Protein AF-A0A975F1K3-F1 (afdb_monomer)

Mean predicted aligned error: 9.65 Å

Structure (mmCIF, N/CA/C/O backbone):
data_AF-A0A975F1K3-F1
#
_entry.id   AF-A0A975F1K3-F1
#
loop_
_atom_site.group_PDB
_atom_site.id
_atom_site.type_symbol
_atom_site.label_atom_id
_atom_site.label_alt_id
_atom_site.label_comp_id
_atom_site.label_asym_id
_atom_site.label_entity_id
_atom_site.label_seq_id
_atom_site.pdbx_PDB_ins_code
_atom_site.Cartn_x
_atom_site.Cartn_y
_atom_site.Cartn_z
_atom_site.occupancy
_atom_site.B_iso_or_equiv
_atom_site.auth_seq_id
_atom_site.auth_comp_id
_atom_site.auth_asym_id
_atom_site.auth_atom_id
_atom_site.pdbx_PDB_model_num
ATOM 1 N N . MET A 1 1 ? -6.349 11.003 9.986 1.00 87.06 1 MET A N 1
ATOM 2 C CA . MET A 1 1 ? -5.082 11.119 9.222 1.00 87.06 1 MET A CA 1
ATOM 3 C C . MET A 1 1 ? -3.846 11.015 10.111 1.00 87.06 1 MET A C 1
ATOM 5 O O . MET A 1 1 ? -2.993 10.204 9.796 1.00 87.06 1 MET A O 1
ATOM 9 N N . ASP A 1 2 ? -3.724 11.788 11.198 1.00 90.69 2 ASP A N 1
ATOM 10 C CA . ASP A 1 2 ? -2.588 11.688 12.142 1.00 90.69 2 ASP A CA 1
ATOM 11 C C . ASP A 1 2 ? -2.301 10.256 12.599 1.00 90.69 2 ASP A C 1
ATOM 13 O O . ASP A 1 2 ? -1.206 9.753 12.381 1.00 90.69 2 ASP A O 1
ATOM 17 N N . ILE A 1 3 ? -3.339 9.570 13.082 1.00 90.56 3 ILE A N 1
ATOM 18 C CA . ILE A 1 3 ? -3.279 8.172 13.530 1.00 90.56 3 ILE A CA 1
ATOM 19 C C . ILE A 1 3 ? -2.676 7.252 12.462 1.00 90.56 3 ILE A C 1
ATOM 21 O O . ILE A 1 3 ? -1.737 6.510 12.734 1.00 90.56 3 ILE A O 1
ATOM 25 N N . PHE A 1 4 ? -3.200 7.317 11.232 1.00 92.69 4 PHE A N 1
ATOM 26 C CA . PHE A 1 4 ? -2.672 6.539 10.112 1.00 92.69 4 PHE A CA 1
ATOM 27 C C . PHE A 1 4 ? -1.191 6.842 9.893 1.00 92.69 4 PHE A C 1
ATOM 29 O O . PHE A 1 4 ? -0.391 5.920 9.795 1.00 92.69 4 PHE A O 1
ATOM 36 N N . TYR A 1 5 ? -0.822 8.123 9.850 1.00 94.50 5 TYR A N 1
ATOM 37 C CA . TYR A 1 5 ? 0.545 8.529 9.553 1.00 94.50 5 TYR A CA 1
ATOM 38 C C . TYR A 1 5 ? 1.536 8.082 10.637 1.00 94.50 5 TYR A C 1
ATOM 40 O O . TYR A 1 5 ? 2.635 7.645 10.307 1.00 94.50 5 TYR A O 1
ATOM 48 N N . ASP A 1 6 ? 1.156 8.112 11.914 1.00 94.25 6 ASP A N 1
ATOM 49 C CA . ASP A 1 6 ? 2.020 7.655 13.010 1.00 94.25 6 ASP A CA 1
ATOM 50 C C . ASP A 1 6 ? 2.155 6.124 13.061 1.00 94.25 6 ASP A C 1
ATOM 52 O O . ASP A 1 6 ? 3.261 5.596 13.239 1.00 94.25 6 ASP A O 1
ATOM 56 N N . LEU A 1 7 ? 1.069 5.388 12.798 1.00 94.31 7 LEU A N 1
ATOM 57 C CA . LEU A 1 7 ? 1.143 3.942 12.561 1.00 94.31 7 LEU A CA 1
ATOM 58 C C . LEU A 1 7 ? 2.025 3.628 11.344 1.00 94.31 7 LEU A C 1
ATOM 60 O O . LEU A 1 7 ? 2.768 2.641 11.342 1.00 94.31 7 LEU A O 1
ATOM 64 N N . TYR A 1 8 ? 1.964 4.465 10.307 1.00 95.19 8 TYR A N 1
ATOM 65 C CA . TYR A 1 8 ? 2.704 4.243 9.074 1.00 95.19 8 TYR A CA 1
ATOM 66 C C . TYR A 1 8 ? 4.192 4.547 9.236 1.00 95.19 8 TYR A C 1
ATOM 68 O O . TYR A 1 8 ? 5.002 3.757 8.769 1.00 95.19 8 TYR A O 1
ATOM 76 N N . LYS A 1 9 ? 4.578 5.573 10.010 1.00 95.50 9 LYS A N 1
ATOM 77 C CA . LYS A 1 9 ? 5.973 5.771 10.455 1.00 95.50 9 LYS A CA 1
ATOM 78 C C . LYS A 1 9 ? 6.503 4.554 11.207 1.00 95.50 9 LYS A C 1
ATOM 80 O O . LYS A 1 9 ? 7.608 4.101 10.941 1.00 95.50 9 LYS A O 1
ATOM 85 N N . THR A 1 10 ? 5.700 4.003 12.119 1.00 93.50 10 THR A N 1
ATOM 86 C CA . THR A 1 10 ? 6.080 2.808 12.889 1.00 93.50 10 THR A CA 1
ATOM 87 C C . THR A 1 10 ? 6.309 1.611 11.964 1.00 93.50 10 THR A C 1
ATOM 89 O O . THR A 1 10 ? 7.292 0.886 12.108 1.00 93.50 10 THR A O 1
ATOM 92 N N . THR A 1 11 ? 5.428 1.433 10.978 1.00 93.00 11 THR A N 1
ATOM 93 C CA . THR A 1 11 ? 5.549 0.395 9.942 1.00 93.00 11 THR A CA 1
ATOM 94 C C . THR A 1 11 ? 6.791 0.627 9.078 1.00 93.00 11 THR A C 1
ATOM 96 O O . THR A 1 11 ? 7.551 -0.303 8.835 1.00 93.00 11 THR A O 1
ATOM 99 N N . ALA A 1 12 ? 7.045 1.878 8.695 1.00 92.50 12 ALA A N 1
ATOM 100 C CA . ALA A 1 12 ? 8.172 2.287 7.872 1.00 92.50 12 ALA A CA 1
ATOM 101 C C . ALA A 1 12 ? 9.521 2.002 8.527 1.00 92.50 12 ALA A C 1
ATOM 103 O O . ALA A 1 12 ? 10.384 1.373 7.920 1.00 92.50 12 ALA A O 1
ATOM 104 N N . SER A 1 13 ? 9.679 2.392 9.794 1.00 92.06 13 SER A N 1
ATOM 105 C CA . SER A 1 13 ? 10.891 2.112 10.564 1.00 92.06 13 SER A CA 1
ATOM 106 C C . SER A 1 13 ? 11.098 0.618 10.810 1.00 92.06 13 SER A C 1
ATOM 108 O O . SER A 1 13 ? 12.237 0.165 10.837 1.00 92.06 13 SER A O 1
ATOM 110 N N . ARG A 1 14 ? 10.013 -0.149 10.980 1.00 89.06 14 ARG A N 1
ATOM 111 C CA . ARG A 1 14 ? 10.073 -1.603 11.178 1.00 89.06 14 ARG A CA 1
ATOM 112 C C . ARG A 1 14 ? 10.497 -2.341 9.909 1.00 89.06 14 ARG A C 1
ATOM 114 O O . ARG A 1 14 ? 11.353 -3.215 9.981 1.00 89.06 14 ARG A O 1
ATOM 121 N N . ASP A 1 15 ? 9.880 -2.004 8.779 1.00 86.44 15 ASP A N 1
ATOM 122 C CA . ASP A 1 15 ? 10.033 -2.739 7.518 1.00 86.44 15 ASP A CA 1
ATOM 123 C C . ASP A 1 15 ? 11.112 -2.126 6.603 1.00 86.44 15 ASP A C 1
ATOM 125 O O . ASP A 1 15 ? 11.403 -2.666 5.537 1.00 86.44 15 ASP A O 1
ATOM 129 N N . GLY A 1 16 ? 11.725 -1.009 7.012 1.00 87.19 16 GLY A N 1
ATOM 130 C CA . GLY A 1 16 ? 12.782 -0.325 6.263 1.00 87.19 16 GLY A CA 1
ATOM 131 C C . GLY A 1 16 ? 12.297 0.313 4.960 1.00 87.19 16 GLY A C 1
ATOM 132 O O . GLY A 1 16 ? 13.048 0.345 3.986 1.00 87.19 16 GLY A O 1
ATOM 133 N N . ILE A 1 17 ? 11.046 0.787 4.923 1.00 87.56 17 ILE A N 1
ATOM 134 C CA . ILE A 1 17 ? 10.449 1.430 3.742 1.00 87.56 17 ILE A CA 1
ATOM 135 C C . ILE A 1 17 ? 10.446 2.954 3.885 1.00 87.56 17 ILE A C 1
ATOM 137 O O . ILE A 1 17 ? 10.217 3.492 4.967 1.00 87.56 17 ILE A O 1
ATOM 141 N N . GLU A 1 18 ? 10.671 3.659 2.781 1.00 90.94 18 GLU A N 1
ATOM 142 C CA . GLU A 1 18 ? 10.490 5.110 2.725 1.00 90.94 18 GLU A CA 1
ATOM 143 C C . GLU A 1 18 ? 9.012 5.450 2.522 1.00 90.94 18 GLU A C 1
ATOM 145 O O . GLU A 1 18 ? 8.297 4.781 1.773 1.00 90.94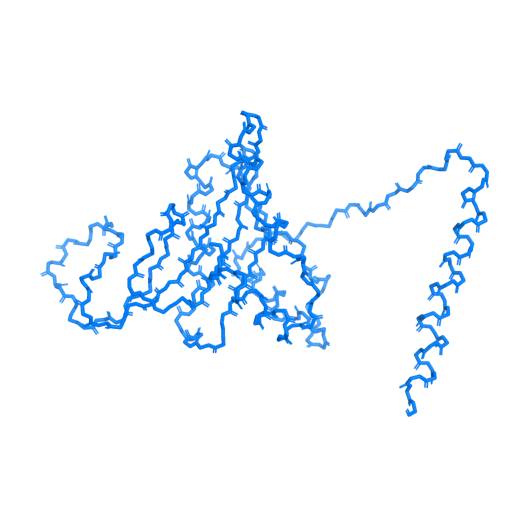 18 GLU A O 1
ATOM 150 N N . ILE A 1 19 ? 8.546 6.503 3.195 1.00 93.62 19 ILE A N 1
ATOM 151 C CA . ILE A 1 19 ? 7.154 6.954 3.130 1.00 93.62 19 ILE A CA 1
ATOM 152 C C . ILE A 1 19 ? 7.084 8.417 2.707 1.00 93.62 19 ILE A C 1
ATOM 154 O O . ILE A 1 19 ? 7.931 9.228 3.076 1.00 93.62 19 ILE A O 1
ATOM 158 N N . HIS A 1 20 ? 6.044 8.766 1.950 1.00 95.31 20 HIS A N 1
ATOM 159 C CA . HIS A 1 20 ? 5.778 10.155 1.578 1.00 95.31 20 HIS A CA 1
ATOM 160 C C . HIS A 1 20 ? 5.423 11.022 2.789 1.00 95.31 20 HIS A C 1
ATOM 162 O O . HIS A 1 20 ? 5.026 10.518 3.840 1.00 95.31 20 HIS A O 1
ATOM 168 N N . LEU A 1 21 ? 5.504 12.342 2.609 1.00 95.56 21 LEU A N 1
ATOM 169 C CA . LEU A 1 21 ? 5.042 13.317 3.593 1.00 95.56 21 LEU A CA 1
ATOM 170 C C . LEU A 1 21 ? 3.545 13.163 3.873 1.00 95.56 21 LEU A C 1
ATOM 172 O O . LEU A 1 21 ? 2.764 12.777 3.008 1.00 95.56 21 LEU A O 1
ATOM 176 N N . LYS A 1 22 ? 3.115 13.556 5.074 1.00 94.94 22 LYS A N 1
ATOM 177 C CA . LYS A 1 22 ? 1.703 13.503 5.478 1.00 94.94 22 LYS A CA 1
ATOM 178 C C . LYS A 1 22 ? 0.762 14.249 4.519 1.00 94.94 22 LYS A C 1
ATOM 180 O O . LYS A 1 22 ? -0.386 13.834 4.372 1.00 94.94 22 LYS A O 1
ATOM 185 N N . SER A 1 23 ? 1.225 15.339 3.900 1.00 95.06 23 SER A N 1
ATOM 186 C CA . SER A 1 23 ? 0.456 16.104 2.908 1.00 95.06 23 SER A CA 1
ATOM 187 C C . SER A 1 23 ? 0.018 15.233 1.737 1.00 95.06 23 SER A C 1
ATOM 189 O O . SER A 1 23 ? -1.152 15.260 1.399 1.00 95.06 23 SER A O 1
ATOM 191 N N . TYR A 1 24 ? 0.888 14.352 1.241 1.00 95.88 24 TYR A N 1
ATOM 192 C CA . TYR A 1 24 ? 0.580 13.441 0.138 1.00 95.88 24 TYR A CA 1
ATOM 193 C C . TYR A 1 24 ? -0.705 12.631 0.377 1.00 95.88 24 TYR A C 1
ATOM 195 O O . TYR A 1 24 ? -1.583 12.577 -0.478 1.00 95.88 24 TYR A O 1
ATOM 203 N N . TYR A 1 25 ? -0.863 12.041 1.567 1.00 94.38 25 TYR A N 1
ATOM 204 C CA . TYR A 1 25 ? -2.061 11.252 1.887 1.00 94.38 25 TYR A CA 1
ATOM 205 C C . TYR A 1 25 ? -3.296 12.124 2.111 1.00 94.38 25 TYR A C 1
ATOM 207 O O . TYR A 1 25 ? -4.415 11.675 1.871 1.00 94.38 25 TYR A O 1
ATOM 215 N N . LYS A 1 26 ? -3.116 13.358 2.601 1.00 92.69 26 LYS A N 1
ATOM 216 C CA . LYS A 1 26 ? -4.220 14.320 2.702 1.00 92.69 26 LYS A CA 1
ATOM 217 C C . LYS A 1 26 ? -4.701 14.711 1.314 1.00 92.69 26 LYS A C 1
ATOM 219 O O . LYS A 1 26 ? -5.901 14.684 1.084 1.00 92.69 26 LYS A O 1
ATOM 224 N N . ASP A 1 27 ? -3.778 15.017 0.413 1.00 93.25 27 ASP A N 1
ATOM 225 C CA . ASP A 1 27 ? -4.079 15.403 -0.960 1.00 93.25 27 ASP A CA 1
ATOM 226 C C . ASP A 1 27 ? -4.773 14.250 -1.691 1.00 93.25 27 ASP A C 1
ATOM 228 O O . ASP A 1 27 ? -5.792 14.472 -2.332 1.00 93.25 27 ASP A O 1
ATOM 232 N N . LEU A 1 28 ? -4.318 13.006 -1.493 1.00 91.94 28 LEU A N 1
ATOM 233 C CA . LEU A 1 28 ? -4.970 11.807 -2.028 1.00 91.94 28 LEU A CA 1
ATOM 234 C C . LEU A 1 28 ? -6.454 11.706 -1.626 1.00 91.94 28 LEU A C 1
ATOM 236 O O . LEU A 1 28 ? -7.307 11.494 -2.486 1.00 91.94 28 LEU A O 1
ATOM 240 N N . LEU A 1 29 ? -6.770 11.853 -0.334 1.00 89.94 29 LEU A N 1
ATOM 241 C CA . LEU A 1 29 ? -8.158 11.791 0.145 1.00 89.94 29 LEU A CA 1
ATOM 242 C C . LEU A 1 29 ? -8.978 13.004 -0.310 1.00 89.94 29 LEU A C 1
ATOM 244 O O . LEU A 1 29 ? -10.137 12.854 -0.683 1.00 89.94 29 LEU A O 1
ATOM 248 N N . SER A 1 30 ? -8.381 14.198 -0.299 1.00 90.06 30 SER A N 1
ATOM 249 C CA . SER A 1 30 ? -9.050 15.429 -0.728 1.00 90.06 30 SER A CA 1
ATOM 250 C C . SER A 1 30 ? -9.416 15.386 -2.210 1.00 90.06 30 SER A C 1
ATOM 252 O O . SER A 1 30 ? -10.542 15.722 -2.556 1.00 90.06 30 SER A O 1
ATOM 254 N N . LEU A 1 31 ? -8.497 14.930 -3.071 1.00 91.50 31 LEU A N 1
ATOM 255 C CA . LEU A 1 31 ? -8.722 14.804 -4.514 1.00 91.50 31 LEU A CA 1
ATOM 256 C C . LEU A 1 31 ? -9.807 13.775 -4.833 1.00 91.50 31 LEU A C 1
ATOM 258 O O . LEU A 1 31 ? -10.645 14.011 -5.697 1.00 91.50 31 LEU A O 1
ATOM 262 N N . SER A 1 32 ? -9.818 12.654 -4.110 1.00 89.56 32 SER A N 1
ATOM 263 C CA . SER A 1 32 ? -10.880 11.651 -4.225 1.00 89.56 32 SER A CA 1
ATOM 264 C C . SER A 1 32 ? -12.259 12.222 -3.873 1.00 89.56 32 SER A C 1
ATOM 266 O O . SER A 1 32 ? -13.240 11.902 -4.536 1.00 89.56 32 SER A O 1
ATOM 268 N N . ALA A 1 33 ? -12.335 13.100 -2.869 1.00 87.19 33 ALA A N 1
ATOM 269 C CA . ALA A 1 33 ? -13.590 13.709 -2.439 1.00 87.19 33 ALA A CA 1
ATOM 270 C C . ALA A 1 33 ? -14.056 14.877 -3.330 1.00 87.19 33 ALA A C 1
ATOM 272 O O . ALA A 1 33 ? -15.257 15.132 -3.411 1.00 87.19 33 ALA A O 1
ATOM 273 N N . SER A 1 34 ? -13.137 15.615 -3.964 1.00 84.81 34 SER A N 1
ATOM 274 C CA . SER A 1 34 ? -13.473 16.801 -4.767 1.00 84.81 34 SER A CA 1
ATOM 275 C C . SER A 1 34 ? -13.873 16.482 -6.206 1.00 84.81 34 SER A C 1
ATOM 277 O O . SER A 1 34 ? -14.641 17.227 -6.812 1.00 84.81 34 SER A O 1
ATOM 279 N N . GLU A 1 35 ? -13.343 15.401 -6.772 1.00 86.62 35 GLU A N 1
ATOM 280 C CA . GLU A 1 35 ? -13.492 15.071 -8.188 1.00 86.62 35 GLU A CA 1
ATOM 281 C C . GLU A 1 35 ? -14.636 14.074 -8.418 1.00 86.62 35 GLU A C 1
ATOM 283 O O . GLU A 1 35 ? -14.593 12.930 -7.973 1.00 86.62 35 GLU A O 1
ATOM 288 N N . SER A 1 36 ? -15.650 14.475 -9.190 1.00 78.75 36 SER A N 1
ATOM 289 C CA . SER A 1 36 ? -16.848 13.646 -9.445 1.00 78.75 36 SER A CA 1
ATOM 290 C C . SER A 1 36 ? -16.575 12.302 -10.137 1.00 78.75 36 SER A C 1
ATOM 292 O O . SER A 1 36 ? -17.370 11.372 -10.007 1.00 78.75 36 SER A O 1
ATOM 294 N N . ASN A 1 37 ? -15.467 12.196 -10.878 1.00 85.00 37 ASN A N 1
ATOM 295 C CA . ASN A 1 37 ? -15.064 10.987 -11.599 1.00 85.00 37 ASN A CA 1
ATOM 296 C C . ASN A 1 37 ? -13.829 10.312 -10.977 1.00 85.00 37 ASN A C 1
ATOM 298 O O . ASN A 1 37 ? -13.214 9.447 -11.605 1.00 85.00 37 ASN A O 1
ATOM 302 N N . ALA A 1 38 ? -13.424 10.726 -9.773 1.00 87.31 38 ALA A N 1
ATOM 303 C CA . ALA A 1 38 ? -12.335 10.069 -9.073 1.00 87.31 38 ALA A CA 1
ATOM 304 C C . ALA A 1 38 ? -12.798 8.756 -8.422 1.00 87.31 38 ALA A C 1
ATOM 306 O O . ALA A 1 38 ? -13.970 8.595 -8.072 1.00 87.31 38 ALA A O 1
ATOM 307 N N . PRO A 1 39 ? -11.871 7.805 -8.235 1.00 90.31 39 PRO A N 1
ATOM 308 C CA . PRO A 1 39 ? -12.094 6.667 -7.357 1.00 90.31 39 PRO A CA 1
ATOM 309 C C . PRO A 1 39 ? -12.454 7.113 -5.939 1.00 90.31 39 PRO A C 1
ATOM 311 O O . PRO A 1 39 ? -11.890 8.087 -5.439 1.00 90.31 39 PRO A O 1
ATOM 314 N N . ASP A 1 40 ? -13.323 6.364 -5.265 1.00 92.56 40 ASP A N 1
ATOM 315 C CA . ASP A 1 40 ? -13.659 6.593 -3.856 1.00 92.56 40 ASP A CA 1
ATOM 316 C C . ASP A 1 40 ? -12.536 6.028 -2.975 1.00 92.56 40 ASP A C 1
ATOM 318 O O . ASP A 1 40 ? -12.275 4.828 -2.989 1.00 92.56 40 ASP A O 1
ATOM 322 N N . VAL A 1 41 ? -11.818 6.879 -2.246 1.00 94.19 41 VAL A N 1
ATOM 323 C CA . VAL A 1 41 ? -10.685 6.480 -1.407 1.00 94.19 41 VAL A CA 1
ATOM 324 C C . VAL A 1 41 ? -11.078 6.585 0.058 1.00 94.19 41 VAL A C 1
ATOM 326 O O . VAL A 1 41 ? -11.350 7.666 0.577 1.00 94.19 41 VAL A O 1
ATOM 329 N N . ARG A 1 42 ? -11.028 5.453 0.763 1.00 93.00 42 ARG A N 1
ATOM 330 C CA . ARG A 1 42 ? -11.440 5.355 2.166 1.00 93.00 42 ARG A CA 1
ATOM 331 C C . ARG A 1 42 ? -10.275 4.986 3.066 1.00 93.00 42 ARG A C 1
ATOM 333 O O . ARG A 1 42 ? -9.476 4.101 2.757 1.00 93.00 42 ARG A O 1
ATOM 340 N N . LEU A 1 43 ? -10.220 5.651 4.216 1.00 93.25 43 LEU A N 1
ATOM 341 C CA . LEU A 1 43 ? -9.318 5.324 5.315 1.00 93.25 43 LEU A CA 1
ATOM 342 C C . LEU A 1 43 ? -10.073 4.499 6.360 1.00 93.25 43 LEU A C 1
ATOM 344 O O . LEU A 1 43 ? -11.064 4.959 6.925 1.00 93.25 43 LEU A O 1
ATOM 348 N N . TYR A 1 44 ? -9.553 3.318 6.663 1.00 92.00 44 TYR A N 1
ATOM 349 C CA . TYR A 1 44 ? -10.040 2.451 7.728 1.00 92.00 44 TYR A CA 1
ATOM 350 C C . TYR A 1 44 ? -9.058 2.447 8.889 1.00 92.00 44 TYR A C 1
ATOM 352 O O . TYR A 1 44 ? -7.845 2.401 8.669 1.00 92.00 44 TYR A O 1
ATOM 360 N N . ILE A 1 45 ? -9.570 2.452 10.118 1.00 91.19 45 ILE A N 1
ATOM 361 C CA . ILE A 1 45 ? -8.769 2.341 11.339 1.00 91.19 45 ILE A CA 1
ATOM 362 C C . ILE A 1 45 ? -9.383 1.265 12.232 1.00 91.19 45 ILE A C 1
ATOM 364 O O . ILE A 1 45 ? -10.591 1.255 12.458 1.00 91.19 45 ILE A O 1
ATOM 368 N N . ALA A 1 46 ? -8.533 0.370 12.730 1.00 90.69 46 ALA A N 1
ATOM 369 C CA . ALA A 1 46 ? -8.890 -0.613 13.739 1.00 90.69 46 ALA A CA 1
ATOM 370 C C . ALA A 1 46 ? -8.378 -0.149 15.099 1.00 90.69 46 ALA A C 1
ATOM 372 O O . ALA A 1 46 ? -7.175 0.094 15.253 1.00 90.69 46 ALA A O 1
ATOM 373 N N . SER A 1 47 ? -9.275 -0.055 16.073 1.00 88.12 47 SER A N 1
ATOM 374 C CA . SER A 1 47 ? -8.966 0.323 17.453 1.00 88.12 47 SER A CA 1
ATOM 375 C C . SER A 1 47 ? -9.502 -0.707 18.438 1.00 88.12 47 SER A C 1
ATOM 377 O O . SER A 1 47 ? -10.466 -1.412 18.144 1.00 88.12 47 SER A O 1
ATOM 379 N N . VAL A 1 48 ? -8.863 -0.795 19.603 1.00 84.19 48 VAL A N 1
ATOM 380 C CA . VAL A 1 48 ? -9.344 -1.595 20.735 1.00 84.19 48 VAL A CA 1
ATOM 381 C C . VAL A 1 48 ? -9.766 -0.660 21.849 1.00 84.19 48 VAL A C 1
ATOM 383 O O . VAL A 1 48 ? -8.966 0.167 22.284 1.00 84.19 48 VAL A O 1
ATOM 386 N N . ASP A 1 49 ? -11.006 -0.811 22.300 1.00 79.69 49 ASP A N 1
ATOM 387 C CA . ASP A 1 49 ? -11.521 -0.088 23.457 1.00 79.69 49 ASP A CA 1
ATOM 388 C C . ASP A 1 49 ? -11.069 -0.802 24.739 1.00 79.69 49 ASP A C 1
ATOM 390 O O . ASP A 1 49 ? -11.268 -2.010 24.901 1.00 79.69 49 ASP A O 1
ATOM 394 N N . ASP A 1 50 ? -10.460 -0.055 25.659 1.00 59.44 50 ASP A N 1
ATOM 395 C CA . ASP A 1 50 ? -10.092 -0.554 26.983 1.00 59.44 50 ASP A CA 1
ATOM 396 C C . ASP A 1 50 ? -11.329 -0.445 27.909 1.00 59.44 50 ASP A C 1
ATOM 398 O O . ASP A 1 50 ? -11.440 0.436 28.751 1.00 59.44 50 ASP A O 1
ATOM 402 N N . GLY A 1 51 ? -12.323 -1.314 27.702 1.00 52.19 51 GLY A N 1
ATOM 403 C CA . GLY A 1 51 ? -13.194 -1.813 28.776 1.00 52.19 51 GLY A CA 1
ATOM 404 C C . GLY A 1 51 ? -14.177 -0.897 29.532 1.00 52.19 51 GLY A C 1
ATOM 405 O O . GLY A 1 51 ? -14.680 -1.361 30.550 1.00 52.19 51 GLY A O 1
ATOM 406 N N . GLU A 1 52 ? -14.531 0.313 29.081 1.00 43.78 52 GLU A N 1
ATOM 407 C CA . GLU A 1 52 ? -15.674 1.071 29.667 1.00 43.78 52 GLU A CA 1
ATOM 408 C C . GLU A 1 52 ? -16.764 1.476 28.652 1.00 43.78 52 GLU A C 1
ATOM 410 O O . GLU A 1 52 ? -17.825 1.982 29.021 1.00 43.78 52 GLU A O 1
ATOM 415 N N . GLY A 1 53 ? -16.545 1.214 27.361 1.00 42.03 53 GLY A N 1
ATOM 416 C CA . GLY A 1 53 ? -17.481 1.527 26.281 1.00 42.03 53 GLY A CA 1
ATOM 417 C C . GLY A 1 53 ? -18.251 0.299 25.804 1.00 42.03 53 GLY A C 1
ATOM 418 O O . GLY A 1 53 ? -17.679 -0.761 25.576 1.00 42.03 53 GLY A O 1
ATOM 419 N N . ASN A 1 54 ? -19.563 0.447 25.629 1.00 39.00 54 ASN A N 1
ATOM 420 C CA . ASN A 1 54 ? -20.446 -0.577 25.074 1.00 39.00 54 ASN A CA 1
ATOM 421 C C . ASN A 1 54 ? -19.929 -1.017 23.687 1.00 39.00 54 ASN A C 1
ATOM 423 O O . ASN A 1 54 ? -19.951 -0.220 22.748 1.00 39.00 54 ASN A O 1
ATOM 427 N N . CYS A 1 55 ? -19.445 -2.258 23.559 1.00 38.81 55 CYS A N 1
ATOM 428 C CA . CYS A 1 55 ? -18.955 -2.797 22.292 1.00 38.81 55 CYS A CA 1
ATOM 429 C C . CYS A 1 55 ? -20.064 -2.751 21.233 1.00 38.81 55 CYS A C 1
ATOM 431 O O . CYS A 1 55 ? -20.995 -3.559 21.253 1.00 38.81 55 CYS A O 1
ATOM 433 N N . VAL A 1 56 ? -19.955 -1.837 20.270 1.00 41.72 56 VAL A N 1
ATOM 434 C CA . VAL A 1 56 ? -20.768 -1.873 19.052 1.00 41.72 56 VAL A CA 1
ATOM 435 C C . VAL A 1 56 ? -20.092 -2.859 18.105 1.00 41.72 56 VAL A C 1
ATOM 437 O O . VAL A 1 56 ? -19.400 -2.475 17.172 1.00 41.72 56 VAL A O 1
ATOM 440 N N . ALA A 1 57 ? -20.238 -4.156 18.378 1.00 39.44 57 ALA A N 1
ATOM 441 C CA . ALA A 1 57 ? -20.075 -5.132 17.311 1.00 39.44 57 ALA A CA 1
ATOM 442 C C . ALA A 1 57 ? -21.163 -4.821 16.275 1.00 39.44 57 ALA A C 1
ATOM 444 O O . ALA A 1 57 ? -22.330 -4.679 16.658 1.00 39.44 57 ALA A O 1
ATOM 445 N N . ASP A 1 58 ? -20.788 -4.678 15.001 1.00 34.50 58 ASP A N 1
ATOM 446 C CA . ASP A 1 58 ? -21.733 -4.646 13.883 1.00 34.50 58 ASP A CA 1
ATOM 447 C C . ASP A 1 58 ? -22.761 -5.771 14.108 1.00 34.50 58 ASP A C 1
ATOM 449 O O . ASP A 1 58 ? -22.435 -6.958 14.044 1.00 34.50 58 ASP A O 1
ATOM 453 N N . ARG A 1 59 ? -23.987 -5.388 14.488 1.00 35.31 59 ARG A N 1
ATOM 454 C CA . ARG A 1 59 ? -25.084 -6.307 14.799 1.00 35.31 59 ARG A CA 1
ATOM 455 C C . ARG A 1 59 ? -25.560 -6.943 13.497 1.00 35.31 59 ARG A C 1
ATOM 457 O O . ARG A 1 59 ? -26.551 -6.507 12.922 1.00 35.31 59 ARG A O 1
ATOM 464 N N . GLU A 1 60 ? -24.901 -8.006 13.061 1.00 33.22 60 GLU A N 1
ATOM 465 C CA . GLU A 1 60 ? -25.657 -9.134 12.530 1.00 33.22 60 GLU A CA 1
ATOM 466 C C . GLU A 1 60 ? -26.188 -9.903 13.741 1.00 33.22 60 GLU A C 1
ATOM 468 O O . GLU A 1 60 ? -25.439 -10.413 14.574 1.00 33.22 60 GLU A O 1
ATOM 473 N N . SER A 1 61 ? -27.508 -9.864 13.893 1.00 31.17 61 SER A N 1
ATOM 474 C CA . SER A 1 61 ? -28.285 -10.470 14.967 1.00 31.17 61 SER A CA 1
ATOM 475 C C . SER A 1 61 ? -27.912 -11.939 15.188 1.00 31.17 61 SER A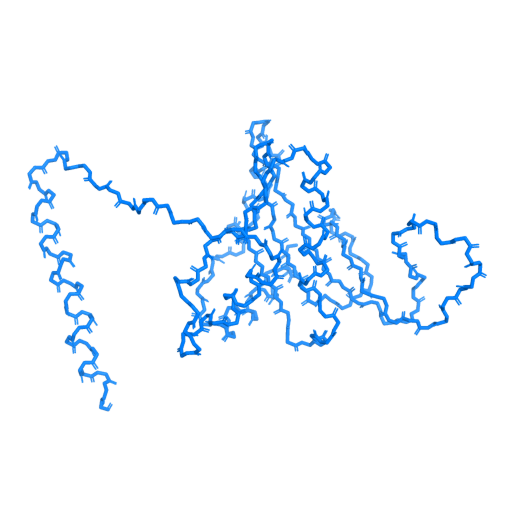 C 1
ATOM 477 O O . SER A 1 61 ? -28.358 -12.819 14.455 1.00 31.17 61 SER A O 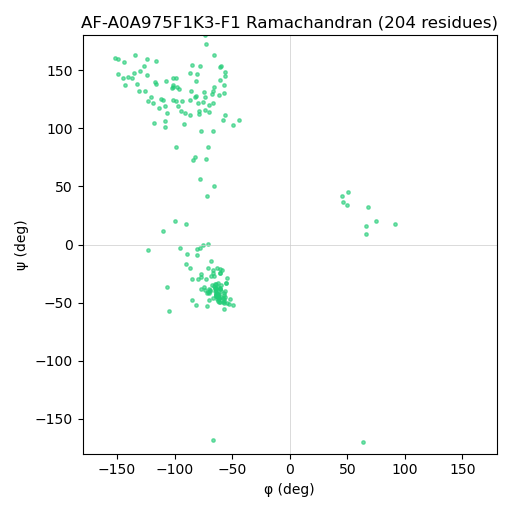1
ATOM 479 N N . ARG A 1 62 ? -27.133 -12.212 16.239 1.00 33.16 62 ARG A N 1
ATOM 480 C CA . ARG A 1 62 ? -27.188 -13.497 16.939 1.00 33.16 62 ARG A CA 1
ATOM 481 C C . ARG A 1 62 ? -28.461 -13.503 17.789 1.00 33.16 62 ARG A C 1
ATOM 483 O O . ARG A 1 62 ? -28.662 -12.603 18.599 1.00 33.16 62 ARG A O 1
ATOM 490 N N . GLU A 1 63 ? -29.325 -14.489 17.567 1.00 33.69 63 GLU A N 1
ATOM 491 C CA . GLU A 1 63 ? -30.603 -14.670 18.276 1.00 33.69 63 GLU A CA 1
ATOM 492 C C . GLU A 1 63 ? -30.446 -15.213 19.711 1.00 33.69 63 GLU A C 1
ATOM 494 O O . GLU A 1 63 ? -31.439 -15.369 20.419 1.00 33.69 63 GLU A O 1
ATOM 499 N N . ASP A 1 64 ? -29.226 -15.473 20.193 1.00 33.06 64 ASP A N 1
ATOM 500 C CA . ASP A 1 64 ? -29.000 -15.873 21.579 1.00 33.06 64 ASP A CA 1
ATOM 501 C C . ASP A 1 64 ? -28.719 -14.638 22.447 1.00 33.06 64 ASP A C 1
ATOM 503 O O . ASP A 1 64 ? -27.655 -14.036 22.408 1.00 33.06 64 ASP A O 1
ATOM 507 N N . GLY A 1 65 ? -29.704 -14.204 23.234 1.00 31.02 65 GLY A N 1
ATOM 508 C CA . GLY A 1 65 ? -29.638 -13.014 24.095 1.00 31.02 65 GLY A CA 1
ATOM 509 C C . GLY A 1 65 ? -28.629 -13.079 25.255 1.00 31.02 65 GLY A C 1
ATOM 510 O O . GLY A 1 65 ? -28.987 -12.792 26.396 1.00 31.02 65 GLY A O 1
ATOM 511 N N . ARG A 1 66 ? -27.368 -13.443 25.004 1.00 32.69 66 ARG A N 1
ATOM 512 C CA . ARG A 1 66 ? -26.285 -13.489 25.986 1.00 32.69 66 ARG A CA 1
ATOM 513 C C . ARG A 1 66 ? -25.299 -12.355 25.722 1.00 32.69 66 ARG A C 1
ATOM 515 O O . ARG A 1 66 ? -24.508 -12.402 24.788 1.00 32.69 66 ARG A O 1
ATOM 522 N N . SER A 1 67 ? -25.333 -11.330 26.574 1.00 32.91 67 SER A N 1
ATOM 523 C CA . SER A 1 67 ? -24.343 -10.249 26.549 1.00 32.91 67 SER A CA 1
ATOM 524 C C . SER A 1 67 ? -22.969 -10.814 26.942 1.00 32.91 67 SER A C 1
ATOM 526 O O . SER A 1 67 ? -22.856 -11.371 28.039 1.00 32.91 67 SER A O 1
ATOM 528 N N . PRO A 1 68 ? -21.919 -10.704 26.108 1.00 38.28 68 PRO A N 1
ATOM 529 C CA . PRO A 1 68 ? -20.584 -11.093 26.529 1.00 38.28 68 PRO A CA 1
ATOM 530 C C . PRO A 1 68 ? -20.069 -10.021 27.493 1.00 38.28 68 PRO A C 1
ATOM 532 O O . PRO A 1 68 ? -19.936 -8.853 27.132 1.00 38.28 68 PRO A O 1
ATOM 535 N N . GLY A 1 69 ? -19.834 -10.402 28.748 1.00 32.59 69 GLY A N 1
ATOM 536 C CA . GLY A 1 69 ? -19.171 -9.532 29.714 1.00 32.59 69 GLY A CA 1
ATOM 537 C C . GLY A 1 69 ? -17.760 -9.166 29.245 1.00 32.59 69 GLY A C 1
ATOM 538 O O . GLY A 1 69 ? -17.066 -10.010 28.687 1.00 32.59 69 GLY A O 1
ATOM 539 N N . GLY A 1 70 ? -17.352 -7.914 29.478 1.00 38.75 70 GLY A N 1
ATOM 540 C CA . GLY A 1 70 ? -15.954 -7.461 29.517 1.00 38.75 70 GLY A CA 1
ATOM 541 C C . GLY A 1 70 ? -15.018 -7.924 28.393 1.00 38.75 70 GLY A C 1
ATOM 542 O O . GLY A 1 70 ? -13.857 -8.219 28.668 1.00 38.75 70 GLY A O 1
ATOM 543 N N . CYS A 1 71 ? -15.487 -8.031 27.147 1.00 43.28 71 CYS A N 1
ATOM 544 C CA . CYS A 1 71 ? -14.616 -8.356 26.019 1.00 43.28 71 CYS A CA 1
ATOM 545 C C . CYS A 1 71 ? -13.910 -7.092 25.513 1.00 43.28 71 CYS A C 1
ATOM 547 O O . CYS A 1 71 ? -14.564 -6.122 25.147 1.00 43.28 71 CYS A O 1
ATOM 549 N N . ASN A 1 72 ? -12.579 -7.131 25.411 1.00 47.06 72 ASN A N 1
ATOM 550 C CA . ASN A 1 72 ? -11.823 -6.154 24.625 1.00 47.06 72 ASN A CA 1
ATOM 551 C C . ASN A 1 72 ? -12.174 -6.360 23.144 1.00 47.06 72 ASN A C 1
ATOM 553 O O . ASN A 1 72 ? -11.653 -7.272 22.496 1.00 47.06 72 ASN A O 1
ATOM 557 N N . CYS A 1 73 ? -13.102 -5.561 22.629 1.00 52.62 73 CYS A N 1
ATOM 558 C CA . CYS A 1 73 ? -13.572 -5.650 21.253 1.00 52.62 73 CYS A CA 1
ATOM 559 C C . CYS A 1 73 ? -12.654 -4.828 20.338 1.00 52.62 73 CYS A C 1
ATOM 561 O O . CYS A 1 73 ? -12.331 -3.680 20.641 1.00 52.62 73 CYS A O 1
ATOM 563 N N . VAL A 1 74 ? -12.221 -5.418 19.220 1.00 56.31 74 VAL A N 1
ATOM 564 C CA . VAL A 1 74 ? -11.536 -4.681 18.149 1.00 56.31 74 VAL A CA 1
ATOM 565 C C . VAL A 1 74 ? -12.602 -4.272 17.147 1.00 56.31 74 VAL A C 1
ATOM 567 O O . VAL A 1 74 ? -13.307 -5.134 16.624 1.00 56.31 74 VAL A O 1
ATOM 570 N N . ASP A 1 75 ? -12.703 -2.980 16.872 1.00 66.81 75 ASP A N 1
ATOM 571 C CA . ASP A 1 75 ? -13.666 -2.440 15.918 1.00 66.81 75 ASP A CA 1
ATOM 572 C C . ASP A 1 75 ? -12.935 -1.771 14.749 1.00 66.81 75 ASP A C 1
ATOM 574 O O . ASP A 1 75 ? -11.906 -1.116 14.935 1.00 66.81 75 ASP A O 1
ATOM 578 N N . ALA A 1 76 ? -13.454 -1.964 13.537 1.00 63.75 76 ALA A N 1
ATOM 579 C CA . ALA A 1 76 ? -12.925 -1.394 12.306 1.00 63.75 76 ALA A CA 1
ATOM 580 C C . ALA A 1 76 ? -13.867 -0.297 11.816 1.00 63.75 76 ALA A C 1
ATOM 582 O O . ALA A 1 76 ? -14.883 -0.567 11.177 1.00 63.75 76 ALA A O 1
ATOM 583 N N . ARG A 1 77 ? -13.499 0.959 12.073 1.00 66.81 77 ARG A N 1
ATOM 584 C CA . ARG A 1 77 ? -14.308 2.118 11.687 1.00 66.81 77 ARG A CA 1
ATOM 585 C C . ARG A 1 77 ? -13.790 2.743 10.400 1.00 66.81 77 ARG A C 1
ATOM 587 O O . ARG A 1 77 ? -12.580 2.845 10.174 1.00 66.81 77 ARG A O 1
ATOM 594 N N . LEU A 1 78 ? -14.728 3.205 9.577 1.00 59.69 78 LEU A N 1
ATOM 595 C CA . LEU A 1 78 ? -14.441 4.170 8.523 1.00 59.69 78 LEU A CA 1
ATOM 596 C C . LEU A 1 78 ? -14.076 5.497 9.189 1.00 59.69 78 LEU A C 1
ATOM 598 O O . LEU A 1 78 ? -14.770 5.963 10.092 1.00 59.69 78 LEU A O 1
ATOM 602 N N . GLY A 1 79 ? -12.958 6.085 8.775 1.00 54.16 79 GLY A N 1
ATOM 603 C CA . GLY A 1 79 ? -12.510 7.373 9.283 1.00 54.16 79 GLY A CA 1
ATOM 604 C C . GLY A 1 79 ? -13.371 8.515 8.752 1.00 54.16 79 GLY A C 1
ATOM 605 O O . GLY A 1 79 ? -12.904 9.268 7.906 1.00 54.16 79 GLY A O 1
ATOM 606 N N . GLU A 1 80 ? -14.598 8.675 9.243 1.00 44.91 80 GLU A N 1
ATOM 607 C CA . GLU A 1 80 ? -15.413 9.856 8.952 1.00 44.91 80 GLU A CA 1
ATOM 608 C C . GLU A 1 80 ? -15.108 10.978 9.958 1.00 44.91 80 GLU A C 1
ATOM 610 O O . GLU A 1 80 ? -15.178 10.797 11.173 1.00 44.91 80 GLU A O 1
ATOM 615 N N . ASN A 1 81 ? -14.730 12.156 9.446 1.00 36.75 81 ASN A N 1
ATOM 616 C CA . ASN A 1 81 ? -14.726 13.441 10.161 1.00 36.75 81 ASN A CA 1
ATOM 617 C C . ASN A 1 81 ? -14.148 13.454 11.590 1.00 36.75 81 ASN A C 1
ATOM 619 O O . ASN A 1 81 ? -14.669 14.120 12.482 1.00 36.75 81 ASN A O 1
ATOM 623 N N . GLY A 1 82 ? -13.034 12.752 11.814 1.00 39.56 82 GLY A N 1
ATOM 624 C CA . GLY A 1 82 ? -12.200 12.946 13.005 1.00 39.56 82 GLY A CA 1
ATOM 625 C C . GLY A 1 82 ? -12.829 12.557 14.348 1.00 39.56 82 GLY A C 1
ATOM 626 O O . GLY A 1 82 ? -12.218 12.832 15.378 1.00 39.56 82 GLY A O 1
ATOM 627 N N . LYS A 1 83 ? -13.998 11.903 14.370 1.00 36.78 83 LYS A N 1
ATOM 628 C CA . LYS A 1 83 ? -14.598 11.355 15.595 1.00 36.78 83 LYS A CA 1
ATOM 629 C C . LYS A 1 83 ? -14.304 9.862 15.687 1.00 36.78 83 LYS A C 1
ATOM 631 O O . LYS A 1 83 ? -15.089 9.019 15.265 1.00 36.78 83 LYS A O 1
ATOM 636 N N . TYR A 1 84 ? -13.127 9.550 16.215 1.00 51.16 84 TYR A N 1
ATOM 637 C CA . TYR A 1 84 ? -12.722 8.180 16.520 1.00 51.16 84 TYR A CA 1
ATOM 638 C C . TYR A 1 84 ? -13.338 7.743 17.856 1.00 51.16 84 TYR A C 1
ATOM 640 O O . TYR A 1 84 ? -13.517 8.564 18.756 1.00 51.16 84 TYR A O 1
ATOM 648 N N . GLY A 1 85 ? -13.678 6.456 17.980 1.00 48.06 85 GLY A N 1
ATOM 649 C CA . GLY A 1 85 ? -13.990 5.860 19.282 1.00 48.06 85 GLY A CA 1
ATOM 650 C C . GLY A 1 85 ? -12.802 5.981 20.224 1.00 48.06 85 GLY A C 1
ATOM 651 O O . GLY A 1 85 ? -11.666 6.085 19.766 1.00 48.06 85 GLY A O 1
ATOM 652 N N . ALA A 1 86 ? -13.068 5.992 21.525 1.00 56.28 86 ALA A N 1
ATOM 653 C CA . ALA A 1 86 ? -12.092 6.207 22.591 1.00 56.28 86 ALA A CA 1
ATOM 654 C C . ALA A 1 86 ? -11.129 5.012 22.810 1.00 56.28 86 ALA A C 1
ATOM 656 O O . ALA A 1 86 ? -10.850 4.651 23.949 1.00 56.28 86 ALA A O 1
ATOM 657 N N . GLY A 1 87 ? -10.633 4.395 21.735 1.00 74.56 87 GLY A N 1
ATOM 658 C CA . GLY A 1 87 ? -9.808 3.187 21.768 1.00 74.56 87 GLY A CA 1
ATOM 659 C C . GLY A 1 87 ? -8.388 3.391 21.236 1.00 74.56 87 GLY A C 1
ATOM 660 O O . GLY A 1 87 ? -8.112 4.294 20.443 1.00 74.56 87 GLY A O 1
ATOM 661 N N . GLU A 1 88 ? -7.470 2.512 21.645 1.00 86.00 88 GLU A N 1
ATOM 662 C CA . GLU A 1 88 ? -6.080 2.497 21.178 1.00 86.00 88 GLU A CA 1
ATOM 663 C C . GLU A 1 88 ? -6.024 2.033 19.706 1.00 86.00 88 GLU A C 1
ATOM 665 O O . GLU A 1 88 ? -6.441 0.909 19.405 1.00 86.00 88 GLU A O 1
ATOM 670 N N . PRO A 1 89 ? -5.505 2.846 18.763 1.00 89.19 89 PRO A N 1
ATOM 671 C CA . PRO A 1 89 ? -5.424 2.465 17.357 1.00 89.19 89 PRO A CA 1
ATOM 672 C C . PRO A 1 89 ? -4.316 1.430 17.129 1.00 89.19 89 PRO A C 1
ATOM 674 O O . PRO A 1 89 ? -3.154 1.649 17.474 1.00 89.19 89 PRO A O 1
ATOM 677 N N . LEU A 1 90 ? -4.664 0.308 16.499 1.00 91.94 90 LEU A N 1
ATOM 678 C CA . LEU A 1 90 ? -3.743 -0.806 16.264 1.00 91.94 90 LEU A CA 1
ATOM 679 C C . LEU A 1 90 ? -3.290 -0.929 14.813 1.00 91.94 90 LEU A C 1
ATOM 681 O O . LEU A 1 90 ? -2.147 -1.306 14.551 1.00 91.94 90 LEU A O 1
ATOM 685 N N . ALA A 1 91 ? -4.176 -0.649 13.862 1.00 93.69 91 ALA A N 1
ATOM 686 C CA . ALA A 1 91 ? -3.866 -0.719 12.442 1.00 93.69 91 ALA A CA 1
ATOM 687 C C . ALA A 1 91 ? -4.727 0.263 11.650 1.00 93.69 91 ALA A C 1
ATOM 689 O O . ALA A 1 91 ? -5.777 0.705 12.112 1.00 93.69 91 ALA A O 1
ATOM 690 N N . ALA A 1 92 ? -4.284 0.587 10.443 1.00 94.94 92 ALA A N 1
ATOM 691 C CA . ALA A 1 92 ? -5.026 1.413 9.512 1.00 94.94 92 ALA A CA 1
ATOM 692 C C . ALA A 1 92 ? -4.714 1.010 8.068 1.00 94.94 92 ALA A C 1
ATOM 694 O O . ALA A 1 92 ? -3.584 0.625 7.769 1.00 94.94 92 ALA A O 1
ATOM 695 N N . ILE A 1 93 ? -5.692 1.113 7.170 1.00 96.25 93 ILE A N 1
ATOM 696 C CA . ILE A 1 93 ? -5.503 0.863 5.736 1.00 96.25 93 ILE A CA 1
ATOM 697 C C . ILE A 1 93 ? -6.189 1.940 4.899 1.00 96.25 93 ILE A C 1
ATOM 699 O O . ILE A 1 93 ? -7.229 2.464 5.291 1.00 96.25 93 ILE A O 1
ATOM 703 N N . ILE A 1 94 ? -5.618 2.254 3.740 1.00 95.88 94 ILE A N 1
ATOM 704 C CA . ILE A 1 94 ? -6.232 3.104 2.718 1.00 95.88 94 ILE A CA 1
ATOM 705 C C . ILE A 1 94 ? -6.593 2.212 1.536 1.00 95.88 94 ILE A C 1
ATOM 707 O O . ILE A 1 94 ? -5.730 1.516 0.992 1.00 95.88 94 ILE A O 1
ATOM 711 N N . VAL A 1 95 ? -7.867 2.238 1.154 1.00 96.56 95 VAL A N 1
ATOM 712 C CA . VAL A 1 95 ? -8.413 1.421 0.070 1.00 96.56 95 VAL A CA 1
ATOM 713 C C . VAL A 1 95 ? -9.114 2.327 -0.922 1.00 96.56 95 VAL A C 1
ATOM 715 O O . VAL A 1 95 ? -9.897 3.194 -0.542 1.00 96.56 95 VAL A O 1
ATOM 718 N N . LEU A 1 96 ? -8.803 2.120 -2.192 1.00 95.69 96 LEU A N 1
ATOM 719 C CA . LEU A 1 96 ? -9.414 2.801 -3.318 1.00 95.69 96 LEU A CA 1
ATOM 720 C C . LEU A 1 96 ? -10.510 1.913 -3.899 1.00 95.69 96 LEU A C 1
ATOM 722 O O . LEU A 1 96 ? -10.285 0.724 -4.089 1.00 95.69 96 LEU A O 1
ATOM 726 N N . PHE A 1 97 ? -11.672 2.475 -4.203 1.00 95.06 97 PHE A N 1
ATOM 727 C CA . PHE A 1 97 ? -12.830 1.774 -4.740 1.00 95.06 97 PHE A CA 1
ATOM 728 C C . PHE A 1 97 ? -13.187 2.326 -6.118 1.00 95.06 97 PHE A C 1
ATOM 730 O O . PHE A 1 97 ? -13.487 3.508 -6.288 1.00 95.06 97 PHE A O 1
ATOM 737 N N . CYS A 1 98 ? -13.189 1.429 -7.100 1.00 93.12 98 CYS A N 1
ATOM 738 C CA . CYS A 1 98 ? -13.736 1.644 -8.431 1.00 93.12 98 CYS A CA 1
ATOM 739 C C . CYS A 1 98 ? -14.773 0.557 -8.734 1.00 93.12 98 CYS A C 1
ATOM 741 O O . CYS A 1 98 ? -14.741 -0.542 -8.174 1.00 93.12 98 CYS A O 1
ATOM 743 N N . LYS A 1 99 ? -15.661 0.822 -9.702 1.00 88.06 99 LYS A N 1
ATOM 744 C CA . LYS A 1 99 ? -16.669 -0.159 -10.151 1.00 88.06 99 LYS A CA 1
ATOM 745 C C . LYS A 1 99 ? -16.055 -1.489 -10.595 1.00 88.06 99 LYS A C 1
ATOM 747 O O . LYS A 1 99 ? -16.658 -2.538 -10.430 1.00 88.06 99 LYS A O 1
ATOM 752 N N . ARG A 1 100 ? -14.855 -1.459 -11.181 1.00 93.50 100 ARG A N 1
ATOM 753 C CA . ARG A 1 100 ? -14.172 -2.673 -11.644 1.00 93.50 100 ARG A CA 1
ATOM 754 C C . ARG A 1 100 ? -13.381 -3.349 -10.530 1.00 93.50 100 ARG A C 1
ATOM 756 O O . ARG A 1 100 ? -13.479 -4.560 -10.369 1.00 93.50 100 ARG A O 1
ATOM 763 N N . GLU A 1 101 ? -12.597 -2.584 -9.787 1.00 95.38 101 GLU A N 1
ATOM 764 C CA . GLU A 1 101 ? -11.662 -3.114 -8.800 1.00 95.38 101 GLU A CA 1
ATOM 765 C C . GLU A 1 101 ? -11.550 -2.187 -7.591 1.00 95.38 101 GLU A C 1
ATOM 767 O O . GLU A 1 101 ? -11.587 -0.966 -7.728 1.00 95.38 101 GLU A O 1
ATOM 772 N N . ALA A 1 102 ? -11.414 -2.781 -6.411 1.00 97.38 102 ALA A N 1
ATOM 773 C CA . ALA A 1 102 ? -10.965 -2.096 -5.214 1.00 97.38 102 ALA A CA 1
ATOM 774 C C . ALA A 1 102 ? -9.492 -2.440 -4.974 1.00 97.38 102 ALA A C 1
ATOM 776 O O . ALA A 1 102 ? -9.102 -3.594 -5.134 1.00 97.38 102 ALA A O 1
ATOM 777 N N . VAL A 1 103 ? -8.674 -1.458 -4.605 1.00 97.38 103 VAL A N 1
ATOM 778 C CA . VAL A 1 103 ? -7.220 -1.595 -4.487 1.00 97.38 103 VAL A CA 1
ATOM 779 C C . VAL A 1 103 ? -6.773 -1.228 -3.078 1.00 97.38 103 VAL A C 1
ATOM 781 O O . VAL A 1 103 ? -7.005 -0.115 -2.604 1.00 97.38 103 VAL A O 1
ATOM 784 N N . TYR A 1 104 ? -6.091 -2.155 -2.412 1.00 97.19 104 TYR A N 1
ATOM 785 C CA . TYR A 1 104 ? -5.417 -1.920 -1.139 1.00 97.19 104 TYR A CA 1
ATOM 786 C C . TYR A 1 104 ? -4.107 -1.152 -1.375 1.00 97.19 104 TYR A C 1
ATOM 788 O O . TYR A 1 104 ? -3.085 -1.737 -1.731 1.00 97.19 104 TYR A O 1
ATOM 796 N N . LEU A 1 105 ? -4.145 0.173 -1.196 1.00 95.06 105 LEU A N 1
ATOM 797 C CA . LEU A 1 105 ? -3.025 1.064 -1.517 1.00 95.06 105 LEU A CA 1
ATOM 798 C C . LEU A 1 105 ? -1.966 1.094 -0.416 1.00 95.06 105 LEU A C 1
ATOM 800 O O . LEU A 1 105 ? -0.780 0.901 -0.678 1.00 95.06 105 LEU A O 1
ATOM 804 N N . TYR A 1 106 ? -2.396 1.347 0.820 1.00 95.69 106 TYR A N 1
ATOM 805 C CA . TYR A 1 106 ? -1.492 1.530 1.952 1.00 95.69 106 TYR A CA 1
ATOM 806 C C . TYR A 1 106 ? -2.011 0.798 3.172 1.00 95.69 106 TYR A C 1
ATOM 808 O O . TYR A 1 106 ? -3.211 0.804 3.445 1.00 95.69 106 TYR A O 1
ATOM 816 N N . GLY A 1 107 ? -1.095 0.240 3.957 1.00 94.75 107 GLY A N 1
ATOM 817 C CA . GLY A 1 107 ? -1.421 -0.293 5.267 1.00 94.75 107 GLY A CA 1
ATOM 818 C C . GLY A 1 107 ? -0.353 0.004 6.291 1.00 94.75 107 GLY A C 1
ATOM 819 O O . GLY A 1 107 ? 0.843 0.010 6.011 1.00 94.75 107 GLY A O 1
ATOM 820 N N . ALA A 1 108 ? -0.833 0.246 7.496 1.00 94.25 108 ALA A N 1
ATOM 821 C CA . ALA A 1 108 ? -0.059 0.620 8.650 1.00 94.25 108 ALA A CA 1
ATOM 822 C C . ALA A 1 108 ? -0.503 -0.236 9.835 1.00 94.25 108 ALA A C 1
ATOM 824 O O . ALA A 1 108 ? -1.693 -0.474 10.040 1.00 94.25 108 ALA A O 1
ATOM 825 N N . SER A 1 109 ? 0.452 -0.708 10.626 1.00 93.06 109 SER A N 1
ATOM 826 C CA . SER A 1 109 ? 0.180 -1.536 11.801 1.00 93.06 109 SER A CA 1
ATOM 827 C C . SER A 1 109 ? 1.151 -1.205 12.923 1.00 93.06 109 SER A C 1
ATOM 829 O O . SER A 1 109 ? 2.353 -1.055 12.698 1.00 93.06 109 SER A O 1
ATOM 831 N N . GLY A 1 110 ? 0.628 -1.116 14.140 1.00 89.31 110 GLY A N 1
ATOM 832 C CA . GLY A 1 110 ? 1.427 -0.975 15.343 1.00 89.31 110 GLY A CA 1
ATOM 833 C C . GLY A 1 110 ? 2.151 -2.271 15.723 1.00 89.31 110 GLY A C 1
ATOM 834 O O . GLY A 1 110 ? 1.943 -3.354 15.167 1.00 89.31 110 GLY A O 1
ATOM 835 N N . ASN A 1 111 ? 3.021 -2.165 16.725 1.00 86.00 111 ASN A N 1
ATOM 836 C CA . ASN A 1 111 ? 3.709 -3.320 17.312 1.00 86.00 111 ASN A CA 1
ATOM 837 C C . ASN A 1 111 ? 2.943 -3.946 18.483 1.00 86.00 111 ASN A C 1
ATOM 839 O O . ASN A 1 111 ? 3.217 -5.083 18.858 1.00 86.00 111 ASN A O 1
ATOM 843 N N . LYS A 1 112 ? 1.977 -3.220 19.043 1.00 83.19 112 LYS A N 1
ATOM 844 C CA . LYS A 1 112 ? 1.183 -3.654 20.192 1.00 83.19 112 LYS A CA 1
ATOM 845 C C . LYS A 1 112 ? 0.002 -4.519 19.760 1.00 83.19 112 LYS A C 1
ATOM 847 O O . LYS A 1 112 ? -0.482 -4.379 18.640 1.00 83.19 112 LYS A O 1
ATOM 852 N N . LYS A 1 113 ? -0.471 -5.380 20.673 1.00 83.50 113 LYS A N 1
ATOM 853 C CA . LYS A 1 113 ? -1.754 -6.103 20.564 1.00 83.50 113 LYS A CA 1
ATOM 854 C C . LYS A 1 113 ? -1.941 -6.823 19.203 1.00 83.50 113 LYS A C 1
ATOM 856 O O . LYS A 1 113 ? -3.045 -6.947 18.685 1.00 83.50 113 LYS A O 1
ATOM 861 N N . ARG A 1 114 ? -0.854 -7.333 18.600 1.00 82.81 114 ARG A N 1
ATOM 862 C CA . ARG A 1 114 ? -0.887 -8.009 17.281 1.00 82.81 114 ARG A CA 1
ATOM 863 C C . ARG A 1 114 ? -1.655 -9.326 17.286 1.00 82.81 114 ARG A C 1
ATOM 865 O O . ARG A 1 114 ? -2.167 -9.730 16.249 1.00 82.81 114 ARG A O 1
ATOM 872 N N . ASN A 1 115 ? -1.757 -9.962 18.448 1.00 86.38 115 ASN A N 1
ATOM 873 C CA . ASN A 1 115 ? -2.564 -11.158 18.679 1.00 86.38 115 ASN A CA 1
ATOM 874 C C . ASN A 1 115 ? -4.055 -10.940 18.365 1.00 86.38 115 ASN A C 1
ATOM 876 O O . ASN A 1 115 ? -4.750 -11.904 18.071 1.00 86.38 115 ASN A O 1
ATOM 880 N N . PHE A 1 116 ? -4.534 -9.691 18.375 1.00 85.75 116 PHE A N 1
ATOM 881 C CA . PHE A 1 116 ? -5.896 -9.342 17.964 1.00 85.75 116 PHE A CA 1
ATOM 882 C C . PHE A 1 116 ? -6.091 -9.308 16.440 1.00 85.75 116 PHE A C 1
ATOM 884 O O . PHE A 1 116 ? -7.198 -9.074 15.968 1.00 85.75 116 PHE A O 1
ATOM 891 N N . MET A 1 117 ? -5.026 -9.526 15.660 1.00 88.75 117 MET A N 1
ATOM 892 C CA . MET A 1 117 ? -5.061 -9.603 14.197 1.00 88.75 117 MET A CA 1
ATOM 893 C C . MET A 1 117 ? -5.781 -8.412 13.518 1.00 88.75 117 MET A C 1
ATOM 895 O O . MET A 1 117 ? -6.546 -8.615 12.572 1.00 88.75 117 MET A O 1
ATOM 899 N N . PRO A 1 118 ? -5.518 -7.150 13.927 1.00 91.06 118 PRO A N 1
ATOM 900 C CA . PRO A 1 118 ? -6.281 -5.986 13.464 1.00 91.06 118 PRO A CA 1
ATOM 901 C C . PRO A 1 118 ? -6.166 -5.767 11.948 1.00 91.06 118 PRO A C 1
ATOM 903 O O . PRO A 1 118 ? -7.129 -5.366 11.303 1.00 91.06 118 PRO A O 1
ATOM 906 N N . SER A 1 119 ? -5.019 -6.096 11.345 1.00 92.75 119 SER A N 1
ATOM 907 C CA . SER A 1 119 ? -4.840 -6.013 9.892 1.00 92.75 119 SER A CA 1
ATOM 908 C C . SER A 1 119 ? -5.782 -6.949 9.130 1.00 92.75 119 SER A C 1
ATOM 910 O O . SER A 1 119 ? -6.273 -6.571 8.074 1.00 92.75 119 SER A O 1
ATOM 912 N N . TYR A 1 120 ? -6.066 -8.147 9.655 1.00 94.00 120 TYR A N 1
ATOM 913 C CA . TYR A 1 120 ? -6.998 -9.085 9.020 1.00 94.00 120 TYR A CA 1
ATOM 914 C C . TYR A 1 120 ? -8.439 -8.590 9.118 1.00 94.00 120 TYR A C 1
ATOM 916 O O . TYR A 1 120 ? -9.166 -8.653 8.129 1.00 94.00 120 TYR A O 1
ATOM 924 N N . LEU A 1 121 ? -8.824 -8.030 10.271 1.00 93.31 121 LEU A N 1
ATOM 925 C CA . LEU A 1 121 ? -10.128 -7.391 10.451 1.00 93.31 121 LEU A CA 1
ATOM 926 C C . LEU A 1 121 ? -10.340 -6.266 9.427 1.00 93.31 121 LEU A C 1
ATOM 928 O O . LEU A 1 121 ? -11.377 -6.213 8.767 1.00 93.31 121 LEU A O 1
ATOM 932 N N . LEU A 1 122 ? -9.336 -5.401 9.254 1.00 94.00 122 LEU A N 1
ATOM 933 C CA . LEU A 1 122 ? -9.388 -4.305 8.289 1.00 94.00 122 LEU A CA 1
ATOM 934 C C . LEU A 1 122 ? -9.540 -4.794 6.846 1.00 94.00 122 LEU A C 1
ATOM 936 O O . LEU A 1 122 ? -10.383 -4.276 6.116 1.00 94.00 122 LEU A O 1
ATOM 940 N N . GLN A 1 123 ? -8.763 -5.802 6.440 1.00 96.19 123 GLN A N 1
ATOM 941 C CA . GLN A 1 123 ? -8.879 -6.382 5.099 1.00 96.19 123 GLN A CA 1
ATOM 942 C C . GLN A 1 123 ? -10.252 -7.021 4.883 1.00 96.19 123 GLN A C 1
ATOM 944 O O . GLN A 1 123 ? -10.882 -6.778 3.859 1.00 96.19 123 GLN A O 1
ATOM 949 N N . TRP A 1 124 ? -10.763 -7.774 5.861 1.00 94.94 124 TRP A N 1
ATOM 950 C CA . TRP A 1 124 ? -12.099 -8.366 5.780 1.00 94.94 124 TRP A CA 1
ATOM 951 C C . TRP A 1 124 ? -13.185 -7.302 5.616 1.00 94.94 124 TRP A C 1
ATOM 953 O O . TRP A 1 124 ? -14.055 -7.422 4.750 1.00 94.94 124 TRP A O 1
ATOM 963 N N . ARG A 1 125 ? -13.112 -6.219 6.400 1.00 94.94 125 ARG A N 1
ATOM 964 C CA . ARG A 1 125 ? -14.049 -5.102 6.271 1.00 94.94 125 ARG A CA 1
ATOM 965 C C . ARG A 1 125 ? -13.968 -4.456 4.890 1.00 94.94 125 ARG A C 1
ATOM 967 O O . ARG A 1 125 ? -15.004 -4.258 4.263 1.00 94.94 125 ARG A O 1
ATOM 974 N N . ALA A 1 126 ? -12.764 -4.185 4.396 1.00 95.50 126 ALA A N 1
ATOM 975 C CA . ALA A 1 126 ? -12.569 -3.595 3.076 1.00 95.50 126 ALA A CA 1
ATOM 976 C C . ALA A 1 126 ? -13.057 -4.501 1.933 1.00 95.50 126 ALA A C 1
ATOM 978 O O . ALA A 1 126 ? -13.636 -3.998 0.975 1.00 95.50 126 ALA A O 1
ATOM 979 N N . ILE A 1 127 ? -12.882 -5.822 2.034 1.00 95.88 127 ILE A N 1
ATOM 980 C CA . ILE A 1 127 ? -13.407 -6.793 1.059 1.00 95.88 127 ILE A CA 1
ATOM 981 C C . ILE A 1 127 ? -14.942 -6.767 1.046 1.00 95.88 127 ILE A C 1
ATOM 983 O O . ILE A 1 127 ? -15.557 -6.737 -0.022 1.00 95.88 127 ILE A O 1
ATOM 987 N N . ASN A 1 128 ? -15.574 -6.732 2.223 1.00 95.50 128 ASN A N 1
ATOM 988 C CA . ASN A 1 128 ? -17.029 -6.620 2.327 1.00 95.50 128 ASN A CA 1
ATOM 989 C C . ASN A 1 128 ? -17.542 -5.297 1.750 1.00 95.50 128 ASN A C 1
ATOM 991 O O . ASN A 1 128 ? -18.535 -5.288 1.020 1.00 95.50 128 ASN A O 1
ATOM 995 N N . ASP A 1 129 ? -16.856 -4.191 2.030 1.00 94.69 129 ASP A N 1
ATOM 996 C CA . ASP A 1 129 ? -17.206 -2.887 1.475 1.00 94.69 129 ASP A CA 1
ATOM 997 C C . ASP A 1 129 ? -16.977 -2.836 -0.042 1.00 94.69 129 ASP A C 1
ATOM 999 O O . ASP A 1 129 ? -17.796 -2.258 -0.747 1.00 94.69 129 ASP A O 1
ATOM 1003 N N . ALA A 1 130 ? -15.952 -3.514 -0.572 1.00 95.69 130 ALA A N 1
ATOM 1004 C CA . ALA A 1 130 ? -15.709 -3.618 -2.014 1.00 95.69 130 ALA A CA 1
ATOM 1005 C C . ALA A 1 130 ? -16.848 -4.364 -2.712 1.00 95.69 130 ALA A C 1
ATOM 1007 O O . ALA A 1 130 ? -17.352 -3.927 -3.748 1.00 95.69 130 ALA A O 1
ATOM 1008 N N . LYS A 1 131 ? -17.320 -5.453 -2.096 1.00 95.50 131 LYS A N 1
ATOM 1009 C CA . LYS A 1 131 ? -18.488 -6.191 -2.575 1.00 95.50 131 LYS A CA 1
ATOM 1010 C C . LYS A 1 131 ? -19.752 -5.326 -2.555 1.00 95.50 131 LYS A C 1
ATOM 1012 O O . LYS A 1 131 ? -20.495 -5.336 -3.531 1.00 95.50 131 LYS A O 1
ATOM 1017 N N . LYS A 1 132 ? -19.985 -4.557 -1.483 1.00 95.69 132 LYS A N 1
ATOM 1018 C CA . LYS A 1 132 ? -21.124 -3.620 -1.380 1.00 95.69 132 LYS A CA 1
ATOM 1019 C C . LYS A 1 132 ? -21.031 -2.471 -2.386 1.00 95.69 132 LYS A C 1
ATOM 1021 O O . LYS A 1 132 ? -22.052 -2.054 -2.918 1.00 95.69 132 LYS A O 1
ATOM 1026 N N . TYR A 1 133 ? -19.821 -1.986 -2.660 1.00 93.69 133 TYR A N 1
ATOM 1027 C CA . TYR A 1 133 ? -19.550 -0.962 -3.670 1.00 93.69 133 TYR A CA 1
ATOM 1028 C C . TYR A 1 133 ? -19.819 -1.472 -5.099 1.00 93.69 133 TYR A C 1
ATOM 1030 O O . TYR A 1 133 ? -20.068 -0.684 -6.009 1.00 93.69 133 TYR A O 1
ATOM 1038 N N . GLY A 1 134 ? -19.799 -2.793 -5.300 1.00 95.38 134 GLY A N 1
ATOM 1039 C CA . GLY A 1 134 ? -19.992 -3.432 -6.601 1.00 95.38 134 GLY A CA 1
ATOM 1040 C C . GLY A 1 134 ? -18.689 -3.674 -7.364 1.00 95.38 134 GLY A C 1
ATOM 1041 O O . GLY A 1 134 ? -18.733 -3.899 -8.571 1.00 95.38 134 GLY A O 1
ATOM 1042 N N . SER A 1 135 ? -17.537 -3.632 -6.688 1.00 95.69 135 SER A N 1
ATOM 1043 C CA . SER A 1 135 ? -16.247 -3.975 -7.290 1.00 95.69 135 SER A CA 1
ATOM 1044 C C . SER A 1 135 ? -16.194 -5.465 -7.643 1.00 95.69 135 SER A C 1
ATOM 1046 O O . SER A 1 135 ? -16.501 -6.322 -6.815 1.00 95.69 135 SER A O 1
ATOM 1048 N N . ALA A 1 136 ? -15.759 -5.787 -8.863 1.00 95.38 136 ALA A N 1
ATOM 1049 C CA . ALA A 1 136 ? -15.606 -7.173 -9.311 1.00 95.38 136 ALA A CA 1
ATOM 1050 C C . ALA A 1 136 ? -14.343 -7.849 -8.746 1.00 95.38 136 ALA A C 1
ATOM 1052 O O . ALA A 1 136 ? -14.309 -9.068 -8.584 1.00 95.38 136 ALA A O 1
ATOM 1053 N N . PHE A 1 137 ? -13.308 -7.060 -8.445 1.00 96.25 137 PHE A N 1
ATOM 1054 C CA . PHE A 1 137 ? -12.024 -7.540 -7.937 1.00 96.25 137 PHE A CA 1
ATOM 1055 C C . PHE A 1 137 ? -11.590 -6.768 -6.690 1.00 96.25 137 PHE A C 1
ATOM 1057 O O . PHE A 1 137 ? -11.878 -5.579 -6.559 1.00 96.25 137 PHE A O 1
ATOM 1064 N N . TYR A 1 138 ? -10.852 -7.441 -5.809 1.00 97.19 138 TYR A N 1
ATOM 1065 C CA . TYR A 1 138 ? -10.121 -6.827 -4.704 1.00 97.19 138 TYR A CA 1
ATOM 1066 C C . TYR A 1 138 ? -8.624 -7.091 -4.908 1.00 97.19 138 TYR A C 1
ATOM 1068 O O . TYR A 1 138 ? -8.163 -8.222 -4.744 1.00 97.19 138 TYR A O 1
ATOM 1076 N N . ASP A 1 139 ? -7.882 -6.072 -5.338 1.00 96.88 139 ASP A N 1
ATOM 1077 C CA . ASP A 1 139 ? -6.445 -6.139 -5.601 1.00 96.88 139 ASP A CA 1
ATOM 1078 C C . ASP A 1 139 ? -5.670 -5.759 -4.329 1.00 96.88 139 ASP A C 1
ATOM 1080 O O . ASP A 1 139 ? -5.686 -4.614 -3.873 1.00 96.88 139 ASP A O 1
ATOM 1084 N N . LEU A 1 140 ? -4.956 -6.735 -3.760 1.00 96.00 140 LEU A N 1
ATOM 1085 C CA . LEU A 1 140 ? -4.044 -6.531 -2.629 1.00 96.00 140 LEU A CA 1
ATOM 1086 C C . LEU A 1 140 ? -2.772 -5.760 -3.022 1.00 96.00 140 LEU A C 1
ATOM 1088 O O . LEU A 1 140 ? -1.910 -5.541 -2.171 1.00 96.00 140 LEU A O 1
ATOM 1092 N N . TYR A 1 141 ? -2.636 -5.359 -4.284 1.00 93.81 141 TYR A N 1
ATOM 1093 C CA . TYR A 1 141 ? -1.518 -4.627 -4.864 1.00 93.81 141 TYR A CA 1
ATOM 1094 C C . TYR A 1 141 ? -0.195 -5.414 -4.844 1.00 93.81 141 TYR A C 1
ATOM 1096 O O . TYR A 1 141 ? -0.153 -6.613 -4.561 1.00 93.81 141 TYR A O 1
ATOM 1104 N N . GLY A 1 142 ? 0.920 -4.749 -5.155 1.00 90.44 142 GLY A N 1
ATOM 1105 C CA . GLY A 1 142 ? 2.224 -5.385 -5.373 1.00 90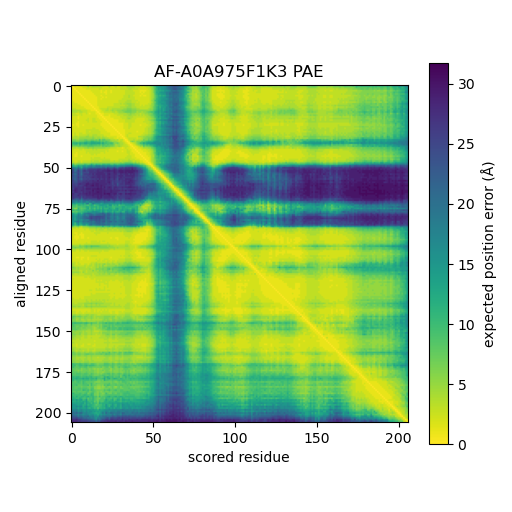.44 142 GLY A CA 1
ATOM 1106 C C . GLY A 1 142 ? 2.734 -6.229 -4.198 1.00 90.44 142 GLY A C 1
ATOM 1107 O O . GLY A 1 142 ? 2.650 -5.829 -3.038 1.00 90.44 142 GLY A O 1
ATOM 1108 N N . MET A 1 143 ? 3.290 -7.402 -4.491 1.00 89.81 143 MET A N 1
ATOM 1109 C CA . MET A 1 143 ? 3.838 -8.343 -3.509 1.00 89.81 143 MET A CA 1
ATOM 1110 C C . MET A 1 143 ? 5.210 -8.864 -3.963 1.00 89.81 143 MET A C 1
ATOM 1112 O O . MET A 1 143 ? 5.539 -8.731 -5.144 1.00 89.81 143 MET A O 1
ATOM 1116 N N . PRO A 1 144 ? 6.022 -9.448 -3.062 1.00 88.62 144 PRO A N 1
ATOM 1117 C CA . PRO A 1 144 ? 7.277 -10.088 -3.449 1.00 88.62 144 PRO A CA 1
ATOM 1118 C C . PRO A 1 144 ? 7.055 -11.183 -4.504 1.00 88.62 144 PRO A C 1
ATOM 1120 O O . PRO A 1 144 ? 6.008 -11.833 -4.488 1.00 88.62 144 PRO A O 1
ATOM 1123 N N . PRO A 1 145 ? 8.027 -11.416 -5.403 1.00 84.75 145 PRO A N 1
ATOM 1124 C CA . PRO A 1 145 ? 7.843 -12.303 -6.550 1.00 84.75 145 PRO A CA 1
ATOM 1125 C C . PRO A 1 145 ? 7.769 -13.792 -6.183 1.00 84.75 145 PRO A C 1
ATOM 1127 O O . PRO A 1 145 ? 7.273 -14.581 -6.982 1.00 84.75 145 PRO A O 1
ATOM 1130 N N . SER A 1 146 ? 8.273 -14.189 -5.012 1.00 85.88 146 SER A N 1
ATOM 1131 C CA . SER A 1 146 ? 8.378 -15.591 -4.602 1.00 85.88 146 SER A CA 1
ATOM 1132 C C . SER A 1 146 ? 8.252 -15.772 -3.088 1.00 85.88 146 SER A C 1
ATOM 1134 O O . SER A 1 146 ? 8.518 -14.845 -2.320 1.00 85.88 146 SER A O 1
ATOM 1136 N N . ASP A 1 147 ? 7.922 -16.998 -2.678 1.00 89.12 147 ASP A N 1
ATOM 1137 C CA . ASP A 1 147 ? 7.899 -17.469 -1.286 1.00 89.12 147 ASP A CA 1
ATOM 1138 C C . ASP A 1 147 ? 9.325 -17.787 -0.779 1.00 89.12 147 ASP A C 1
ATOM 1140 O O . ASP A 1 147 ? 9.637 -18.919 -0.426 1.00 89.12 147 ASP A O 1
ATOM 1144 N N . ASP A 1 148 ? 10.247 -16.815 -0.836 1.00 90.38 148 ASP A N 1
ATOM 1145 C CA . ASP A 1 148 ? 11.601 -16.975 -0.270 1.00 90.38 148 ASP A CA 1
ATOM 1146 C C . ASP A 1 148 ? 11.632 -16.412 1.155 1.00 90.38 148 ASP A C 1
ATOM 1148 O O . ASP A 1 148 ? 11.492 -15.202 1.350 1.00 90.38 148 ASP A O 1
ATOM 1152 N N . GLU A 1 149 ? 11.853 -17.275 2.146 1.00 90.25 149 GLU A N 1
ATOM 1153 C CA . GLU A 1 149 ? 11.932 -16.910 3.569 1.00 90.25 149 GLU A CA 1
ATOM 1154 C C . GLU A 1 149 ? 13.058 -15.915 3.879 1.00 90.25 149 GLU A C 1
ATOM 1156 O O . GLU A 1 149 ? 12.983 -15.159 4.846 1.00 90.25 149 GLU A O 1
ATOM 1161 N N . ARG A 1 150 ? 14.102 -15.864 3.044 1.00 89.38 150 ARG A N 1
ATOM 1162 C CA . ARG A 1 150 ? 15.222 -14.922 3.211 1.00 89.38 150 ARG A CA 1
ATOM 1163 C C . ARG A 1 150 ? 14.890 -13.529 2.685 1.00 89.38 150 ARG A C 1
ATOM 1165 O O . ARG A 1 150 ? 15.683 -12.601 2.856 1.00 89.38 150 ARG A O 1
ATOM 1172 N N . HIS A 1 151 ? 13.760 -13.371 1.998 1.00 86.25 151 HIS A N 1
ATOM 1173 C CA . HIS A 1 151 ? 13.342 -12.087 1.467 1.00 86.25 151 HIS A CA 1
ATOM 1174 C C . HIS A 1 151 ? 12.828 -11.185 2.608 1.00 86.25 151 HIS A C 1
ATOM 1176 O O . HIS A 1 151 ? 11.939 -11.604 3.349 1.00 86.25 151 HIS A O 1
ATOM 1182 N N . PRO A 1 152 ? 13.277 -9.917 2.726 1.00 85.81 152 PRO A N 1
ATOM 1183 C CA . PRO A 1 152 ? 12.858 -9.019 3.814 1.00 85.81 152 PRO A CA 1
ATOM 1184 C C . PRO A 1 152 ? 11.336 -8.855 3.950 1.00 85.81 152 PRO A C 1
ATOM 1186 O O . PRO A 1 152 ? 10.812 -8.638 5.035 1.00 85.81 152 PRO A O 1
ATOM 1189 N N . MET A 1 153 ? 10.614 -8.991 2.835 1.00 86.88 153 MET A N 1
ATOM 1190 C CA . MET A 1 153 ? 9.153 -8.879 2.768 1.00 86.88 153 MET A CA 1
ATOM 1191 C C . MET A 1 153 ? 8.415 -10.234 2.744 1.00 86.88 153 MET A C 1
ATOM 1193 O O . MET A 1 153 ? 7.265 -10.285 2.314 1.00 86.88 153 MET A O 1
ATOM 1197 N N . HIS A 1 154 ? 9.031 -11.341 3.178 1.00 90.12 154 HIS A N 1
ATOM 1198 C CA . HIS A 1 154 ? 8.379 -12.665 3.207 1.00 90.12 154 HIS A CA 1
ATOM 1199 C C . HIS A 1 154 ? 7.070 -12.672 4.015 1.00 90.12 154 HIS A C 1
ATOM 1201 O O . HIS A 1 154 ? 6.053 -13.198 3.564 1.00 90.12 154 HIS A O 1
ATOM 1207 N N . GLY A 1 155 ? 7.034 -11.965 5.148 1.00 90.00 155 GLY A N 1
ATOM 1208 C CA . GLY A 1 155 ? 5.807 -11.798 5.933 1.00 90.00 155 GLY A CA 1
ATOM 1209 C C . GLY A 1 155 ? 4.667 -11.126 5.152 1.00 90.00 155 GLY A C 1
ATOM 1210 O O . GLY A 1 155 ? 3.507 -11.506 5.307 1.00 90.00 155 GLY A O 1
ATOM 1211 N N . LEU A 1 156 ? 4.987 -10.179 4.259 1.00 90.69 156 LEU A N 1
ATOM 1212 C CA . LEU A 1 156 ? 4.005 -9.536 3.380 1.00 90.69 156 LEU A CA 1
ATOM 1213 C C . LEU A 1 156 ? 3.487 -10.504 2.309 1.00 90.69 156 LEU A C 1
ATOM 1215 O O . LEU A 1 156 ? 2.295 -10.477 2.003 1.00 90.69 156 LEU A O 1
ATOM 1219 N N . TYR A 1 157 ? 4.359 -11.363 1.767 1.00 93.00 157 TYR A N 1
ATOM 1220 C CA . TYR A 1 157 ? 3.961 -12.439 0.855 1.00 93.00 157 TYR A CA 1
ATOM 1221 C C . TYR A 1 157 ? 2.930 -13.346 1.536 1.00 93.00 157 TYR A C 1
ATOM 1223 O O . TYR A 1 157 ? 1.800 -13.442 1.061 1.00 93.00 157 TYR A O 1
ATOM 1231 N N . ARG A 1 158 ? 3.272 -13.892 2.712 1.00 92.81 158 ARG A N 1
ATOM 1232 C CA . ARG A 1 158 ? 2.399 -14.772 3.508 1.00 92.81 158 ARG A CA 1
ATOM 1233 C C . ARG A 1 158 ? 1.066 -14.123 3.868 1.00 92.81 158 ARG A C 1
ATOM 1235 O O . ARG A 1 158 ? 0.028 -14.773 3.769 1.00 92.81 158 ARG A 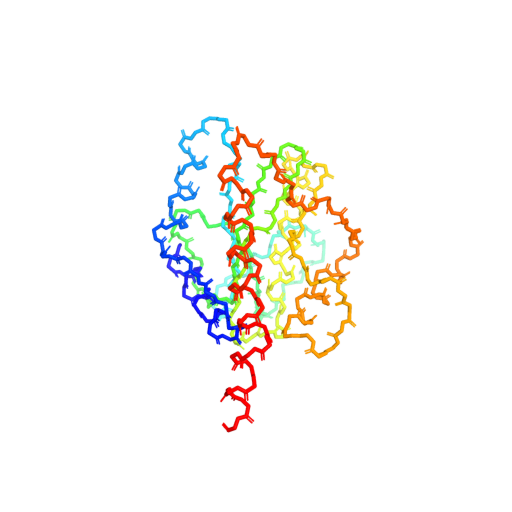O 1
ATOM 1242 N N . PHE A 1 159 ? 1.092 -12.852 4.271 1.00 93.19 159 PHE A N 1
ATOM 1243 C CA . PHE A 1 159 ? -0.115 -12.083 4.569 1.00 93.19 159 PHE A CA 1
ATOM 1244 C C . PHE A 1 159 ? -1.049 -12.017 3.357 1.00 93.19 159 PHE A C 1
ATOM 1246 O O . PHE A 1 159 ? -2.226 -12.332 3.482 1.00 93.19 159 PHE A O 1
ATOM 1253 N N . LYS A 1 160 ? -0.531 -11.656 2.175 1.00 94.38 160 LYS A N 1
ATOM 1254 C CA . LYS A 1 160 ? -1.353 -11.484 0.969 1.00 94.38 160 LYS A CA 1
ATOM 1255 C C . LYS A 1 160 ? -1.852 -12.810 0.399 1.00 94.38 160 LYS A C 1
ATOM 1257 O O . LYS A 1 160 ? -3.022 -12.910 0.038 1.00 94.38 160 LYS A O 1
ATOM 1262 N N . THR A 1 161 ? -1.008 -13.840 0.355 1.00 93.19 161 THR A N 1
ATOM 1263 C CA . THR A 1 161 ? -1.420 -15.169 -0.125 1.00 93.19 161 THR A CA 1
ATOM 1264 C C . THR A 1 161 ? -2.399 -15.855 0.824 1.00 93.19 161 THR A C 1
ATOM 1266 O O . THR A 1 161 ? -3.221 -16.647 0.373 1.00 93.19 161 THR A O 1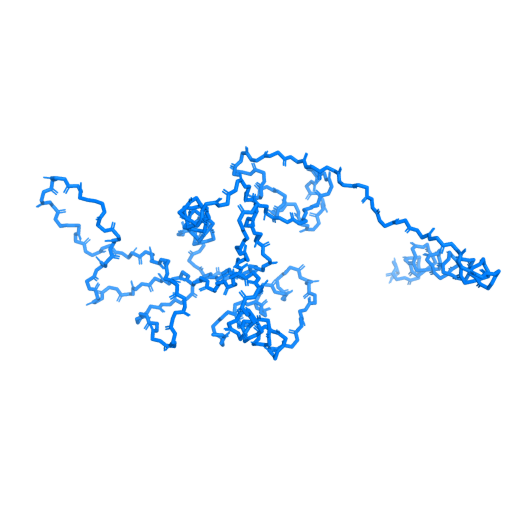
ATOM 1269 N N . GLY A 1 162 ? -2.360 -15.529 2.121 1.00 93.38 162 GLY A N 1
ATOM 1270 C CA . GLY A 1 162 ? -3.263 -16.084 3.133 1.00 93.38 162 GLY A CA 1
ATOM 1271 C C . GLY A 1 162 ? -4.751 -15.804 2.886 1.00 93.38 162 GLY A C 1
ATOM 1272 O O . GLY A 1 162 ? -5.589 -16.552 3.378 1.00 93.38 162 GLY A O 1
ATOM 1273 N N . PHE A 1 163 ? -5.092 -14.788 2.086 1.00 93.44 163 PHE A N 1
ATOM 1274 C CA . PHE A 1 163 ? -6.479 -14.481 1.707 1.00 93.44 163 PHE A CA 1
ATOM 1275 C C . PHE A 1 163 ? -7.027 -15.363 0.570 1.00 93.44 163 PHE A C 1
ATOM 1277 O O . PHE A 1 163 ? -8.193 -15.228 0.208 1.00 93.44 163 PHE A O 1
ATOM 1284 N N . GLY A 1 164 ? -6.215 -16.253 -0.014 1.00 90.62 164 GLY A N 1
ATOM 1285 C CA . GLY A 1 164 ? -6.670 -17.196 -1.046 1.00 90.62 164 GLY A CA 1
ATOM 1286 C C . GLY A 1 164 ? -6.908 -16.579 -2.432 1.00 90.62 164 GLY A C 1
ATOM 1287 O O . GLY A 1 164 ? -7.640 -17.146 -3.242 1.00 90.62 164 GLY A O 1
ATOM 1288 N N . GLY A 1 165 ? -6.315 -15.415 -2.714 1.00 90.38 165 GLY A N 1
ATOM 1289 C CA . GLY A 1 165 ? -6.380 -14.761 -4.025 1.00 90.38 165 GLY A CA 1
ATOM 1290 C C . GLY A 1 165 ? -5.515 -15.432 -5.105 1.00 90.38 165 GLY A C 1
ATOM 1291 O O . GLY A 1 165 ? -4.810 -16.408 -4.858 1.00 90.38 165 GLY A O 1
ATOM 1292 N N . LYS A 1 166 ? -5.540 -14.875 -6.324 1.00 93.62 166 LYS A N 1
ATOM 1293 C CA . LYS A 1 166 ? -4.686 -15.310 -7.445 1.00 93.62 166 LYS A CA 1
ATOM 1294 C C . LYS A 1 166 ? -3.507 -14.358 -7.626 1.00 93.62 166 LYS A C 1
ATOM 1296 O O . LYS A 1 166 ? -3.695 -13.145 -7.651 1.00 93.62 166 LYS A O 1
ATOM 1301 N N . ILE A 1 167 ? -2.311 -14.910 -7.818 1.00 93.00 167 ILE A N 1
ATOM 1302 C CA . ILE A 1 167 ? -1.117 -14.129 -8.158 1.00 93.00 167 ILE A CA 1
ATOM 1303 C C . ILE A 1 167 ? -1.157 -13.816 -9.657 1.00 93.00 167 ILE A C 1
ATOM 1305 O O . ILE A 1 167 ? -1.218 -14.726 -10.483 1.00 93.00 167 ILE A O 1
ATOM 1309 N N . ILE A 1 168 ? -1.137 -12.527 -10.007 1.00 92.06 168 ILE A N 1
ATOM 1310 C CA . ILE A 1 168 ? -1.166 -12.054 -11.396 1.00 92.06 168 ILE A CA 1
ATOM 1311 C C . ILE A 1 168 ? 0.165 -11.375 -11.717 1.00 92.06 168 ILE A C 1
ATOM 1313 O O . ILE A 1 168 ? 0.500 -10.336 -11.148 1.00 92.06 168 ILE A O 1
ATOM 1317 N N . HIS A 1 169 ? 0.901 -11.937 -12.675 1.00 91.44 169 HIS A N 1
ATOM 1318 C CA . HIS A 1 169 ? 2.099 -11.315 -13.230 1.00 91.44 169 HIS A CA 1
ATOM 1319 C C . HIS A 1 169 ? 1.701 -10.384 -14.375 1.00 91.44 169 HIS A C 1
ATOM 1321 O O . HIS A 1 169 ? 1.230 -10.833 -15.419 1.00 91.44 169 HIS A O 1
ATOM 1327 N N . ARG A 1 170 ? 1.867 -9.076 -14.167 1.00 89.94 170 ARG A N 1
ATOM 1328 C CA . ARG A 1 170 ? 1.633 -8.062 -15.200 1.00 89.94 170 ARG A CA 1
ATOM 1329 C C . ARG A 1 170 ? 2.905 -7.873 -16.039 1.00 89.94 170 ARG A C 1
ATOM 1331 O O . ARG A 1 170 ? 4.001 -8.012 -15.487 1.00 89.94 170 ARG A O 1
ATOM 1338 N N . PRO A 1 171 ? 2.791 -7.551 -17.341 1.00 89.19 171 PRO A N 1
ATOM 1339 C CA . PRO A 1 171 ? 3.942 -7.078 -18.097 1.00 89.19 171 PRO A CA 1
ATOM 1340 C C . PRO A 1 171 ? 4.489 -5.838 -17.382 1.00 89.19 171 PRO A C 1
ATOM 1342 O O . PRO A 1 171 ? 3.721 -4.960 -16.985 1.00 89.19 171 PRO A O 1
ATOM 1345 N N . GLY A 1 172 ? 5.797 -5.817 -17.132 1.00 88.31 172 GLY A N 1
ATOM 1346 C CA . GLY A 1 172 ? 6.453 -4.671 -16.509 1.00 88.31 172 GLY A CA 1
ATOM 1347 C C . GLY A 1 172 ? 6.425 -3.437 -17.414 1.00 88.31 172 GLY A C 1
ATOM 1348 O O . GLY A 1 172 ? 5.752 -3.400 -18.444 1.00 88.31 172 GLY A O 1
ATOM 1349 N N . SER A 1 173 ? 7.197 -2.422 -17.045 1.00 90.25 173 SER A N 1
ATOM 1350 C CA . SER A 1 173 ? 7.347 -1.224 -17.869 1.00 90.25 173 SER A CA 1
ATOM 1351 C C . SER A 1 173 ? 8.058 -1.547 -19.188 1.00 90.25 173 SER A C 1
ATOM 1353 O O . SER A 1 173 ? 9.059 -2.265 -19.197 1.00 90.25 173 SER A O 1
ATOM 1355 N N . MET A 1 174 ? 7.537 -1.009 -20.292 1.00 91.50 174 MET A N 1
ATOM 1356 C CA . MET A 1 174 ? 8.146 -1.070 -21.620 1.00 91.50 174 MET A CA 1
ATOM 1357 C C . MET A 1 174 ? 8.403 0.353 -22.106 1.00 91.50 174 MET A C 1
ATOM 1359 O O . MET A 1 174 ? 7.483 1.170 -22.132 1.00 91.50 174 MET A O 1
ATOM 1363 N N . ASP A 1 175 ? 9.638 0.626 -22.511 1.00 92.38 175 ASP A N 1
ATOM 1364 C CA . ASP A 1 175 ? 10.037 1.938 -23.007 1.00 92.38 175 ASP A CA 1
ATOM 1365 C C . ASP A 1 175 ? 9.974 1.968 -24.537 1.00 92.38 175 ASP A C 1
ATOM 1367 O O . ASP A 1 175 ? 10.479 1.069 -25.213 1.00 92.38 175 ASP A O 1
ATOM 1371 N N . VAL A 1 176 ? 9.380 3.030 -25.088 1.00 93.44 176 VAL A N 1
ATOM 1372 C CA . VAL A 1 176 ? 9.368 3.297 -26.532 1.00 93.44 176 VAL A CA 1
ATOM 1373 C C . VAL A 1 176 ? 10.333 4.453 -26.818 1.00 93.44 176 VAL A C 1
ATOM 1375 O O . VAL A 1 176 ? 10.068 5.578 -26.385 1.00 93.44 176 VAL A O 1
ATOM 1378 N N . PRO A 1 177 ? 11.456 4.222 -27.523 1.00 93.81 177 PRO A N 1
ATOM 1379 C CA . PRO A 1 177 ? 12.437 5.269 -27.783 1.00 93.81 177 PRO A CA 1
ATOM 1380 C C . PRO A 1 177 ? 11.879 6.305 -28.766 1.00 93.81 177 PRO A C 1
ATOM 1382 O O . PRO A 1 177 ? 11.663 6.007 -29.938 1.00 93.81 177 PRO A O 1
ATOM 1385 N N . LEU A 1 178 ? 11.679 7.539 -28.295 1.00 94.81 178 LEU A N 1
ATOM 1386 C CA . LEU A 1 178 ? 11.225 8.659 -29.135 1.00 94.81 178 LEU A CA 1
ATOM 1387 C C . LEU A 1 178 ? 12.375 9.390 -29.841 1.00 94.81 178 LEU A C 1
ATOM 1389 O O . LEU A 1 178 ? 12.156 10.093 -30.823 1.00 94.81 178 LEU A O 1
ATOM 1393 N N . SER A 1 179 ? 13.604 9.256 -29.341 1.00 94.88 179 SER A N 1
ATOM 1394 C CA . SER A 1 179 ? 14.788 9.908 -29.900 1.00 94.88 179 SER A CA 1
ATOM 1395 C C . SER A 1 179 ? 16.019 9.015 -29.783 1.00 94.88 179 SER A C 1
ATOM 1397 O O . SER A 1 179 ? 16.105 8.149 -28.911 1.00 94.88 179 SER A O 1
ATOM 1399 N N . PHE A 1 180 ? 17.017 9.262 -30.634 1.00 93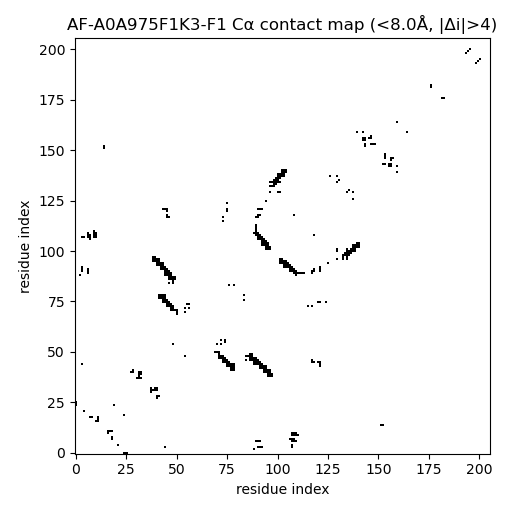.62 180 PHE A N 1
ATOM 1400 C CA . PHE A 1 180 ? 18.289 8.536 -30.580 1.00 93.62 180 PHE A CA 1
ATOM 1401 C C . PHE A 1 180 ? 19.054 8.769 -29.261 1.00 93.62 180 PHE A C 1
ATOM 1403 O O . PHE A 1 180 ? 19.883 7.945 -28.887 1.00 93.62 180 PHE A O 1
ATOM 1410 N N . LEU A 1 181 ? 18.755 9.855 -28.531 1.00 94.19 181 LEU A N 1
ATOM 1411 C CA . LEU A 1 181 ? 19.349 10.170 -27.226 1.00 94.19 181 LEU A CA 1
ATOM 1412 C C . LEU A 1 181 ? 18.914 9.201 -26.116 1.00 94.19 181 LEU A C 1
ATOM 1414 O O . LEU A 1 181 ? 19.551 9.148 -25.065 1.00 94.19 181 LEU A O 1
ATOM 1418 N N . TYR A 1 182 ? 17.878 8.393 -26.347 1.00 94.50 182 TYR A N 1
ATOM 1419 C CA . TYR A 1 182 ? 17.482 7.346 -25.411 1.00 94.50 182 TYR A CA 1
ATOM 1420 C C . TYR A 1 182 ? 18.564 6.262 -25.263 1.00 94.50 182 TYR A C 1
ATOM 1422 O O . TYR A 1 182 ? 18.845 5.817 -24.154 1.00 94.50 182 TYR A O 1
ATOM 1430 N N . PHE A 1 183 ? 19.241 5.876 -26.348 1.00 94.12 183 PHE A N 1
ATOM 1431 C CA . PHE A 1 183 ? 20.274 4.834 -26.3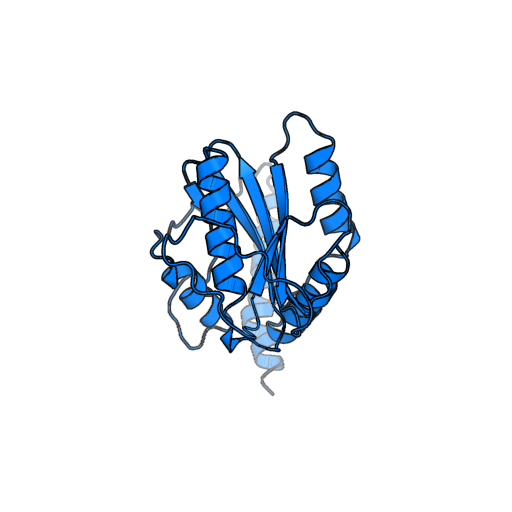08 1.00 94.12 183 PHE A CA 1
ATOM 1432 C C . PHE A 1 183 ? 21.473 5.165 -25.401 1.00 94.12 183 PHE A C 1
ATOM 1434 O O . PHE A 1 183 ? 21.815 4.324 -24.564 1.00 94.12 183 PHE A O 1
ATOM 1441 N N . PRO A 1 184 ? 22.110 6.355 -25.487 1.00 95.69 184 PRO A N 1
ATOM 1442 C CA . PRO A 1 184 ? 23.170 6.707 -24.548 1.00 95.69 184 PRO A CA 1
ATOM 1443 C C . PRO A 1 184 ? 22.651 6.823 -23.108 1.00 95.69 184 PRO A C 1
ATOM 1445 O O . PRO A 1 184 ? 23.364 6.428 -22.190 1.00 95.69 184 PRO A O 1
ATOM 1448 N N . TYR A 1 185 ? 21.412 7.281 -22.887 1.00 94.25 185 TYR A N 1
ATOM 1449 C CA . TYR A 1 185 ? 20.803 7.285 -21.552 1.00 94.25 185 TYR A CA 1
ATOM 1450 C C . TYR A 1 185 ? 20.680 5.868 -20.969 1.00 94.25 185 TYR A C 1
ATOM 1452 O O . TYR A 1 185 ? 21.149 5.625 -19.858 1.00 94.25 185 TYR A O 1
ATOM 1460 N N . VAL A 1 186 ? 20.133 4.913 -21.731 1.00 93.81 186 VAL A N 1
ATOM 1461 C CA . VAL A 1 186 ? 20.020 3.508 -21.302 1.00 93.81 186 VAL A CA 1
ATOM 1462 C C . VAL A 1 186 ? 21.389 2.910 -21.004 1.00 93.81 186 VAL A C 1
ATOM 1464 O O . VAL A 1 186 ? 21.549 2.190 -20.019 1.00 93.81 186 VAL A O 1
ATOM 1467 N N . PHE A 1 187 ? 22.396 3.227 -21.818 1.00 94.75 187 PHE A N 1
ATOM 1468 C CA . PHE A 1 187 ? 23.764 2.788 -21.572 1.00 94.75 187 PHE A CA 1
ATOM 1469 C C . PHE A 1 187 ? 24.317 3.340 -20.247 1.00 94.75 187 PHE A C 1
ATOM 1471 O O . PHE A 1 187 ? 24.862 2.582 -19.442 1.00 94.75 187 PHE A O 1
ATOM 1478 N N . LEU A 1 188 ? 24.129 4.634 -19.974 1.00 95.56 188 LEU A N 1
ATOM 1479 C CA . LEU A 1 188 ? 24.541 5.253 -18.711 1.00 95.56 188 LEU A CA 1
ATOM 1480 C C . LEU A 1 188 ? 23.784 4.672 -17.506 1.00 95.56 188 LEU A C 1
ATOM 1482 O O . LEU A 1 188 ? 24.397 4.394 -16.475 1.00 95.56 188 LEU A O 1
ATOM 1486 N N . GLU A 1 189 ? 22.482 4.413 -17.635 1.00 93.00 189 GLU A N 1
ATOM 1487 C CA . GLU A 1 189 ? 21.682 3.752 -16.597 1.00 93.00 189 GLU A CA 1
ATOM 1488 C C . GLU A 1 189 ? 22.123 2.302 -16.348 1.00 93.00 189 GLU A C 1
ATOM 1490 O O . GLU A 1 189 ? 22.177 1.851 -15.196 1.00 93.00 189 GLU A O 1
ATOM 1495 N N . ALA A 1 190 ? 22.510 1.575 -17.399 1.00 92.00 190 ALA A N 1
ATOM 1496 C CA . ALA A 1 190 ? 23.077 0.237 -17.280 1.00 92.00 190 ALA A CA 1
ATOM 1497 C C . ALA A 1 190 ? 24.418 0.266 -16.526 1.00 92.00 190 ALA A C 1
ATOM 1499 O O . ALA A 1 190 ? 24.626 -0.540 -15.611 1.00 92.00 190 ALA A O 1
ATOM 1500 N N . LEU A 1 191 ? 25.293 1.233 -16.831 1.00 93.88 191 LEU A N 1
ATOM 1501 C CA . LEU A 1 191 ? 26.553 1.445 -16.112 1.00 93.88 191 LEU A CA 1
ATOM 1502 C C . LEU A 1 191 ? 26.323 1.812 -14.638 1.00 93.88 191 LEU A C 1
ATOM 1504 O O . LEU A 1 191 ? 26.927 1.203 -13.749 1.00 93.88 191 LEU A O 1
ATOM 1508 N N . ARG A 1 192 ? 25.408 2.747 -14.355 1.00 93.56 192 ARG A N 1
ATOM 1509 C CA . ARG A 1 192 ? 25.020 3.135 -12.988 1.00 93.56 192 ARG A CA 1
ATOM 1510 C C . ARG A 1 192 ? 24.492 1.933 -12.204 1.00 93.56 192 ARG A C 1
ATOM 1512 O O . ARG A 1 192 ? 24.903 1.687 -11.066 1.00 93.56 192 ARG A O 1
ATOM 1519 N N . SER A 1 193 ? 23.614 1.147 -12.8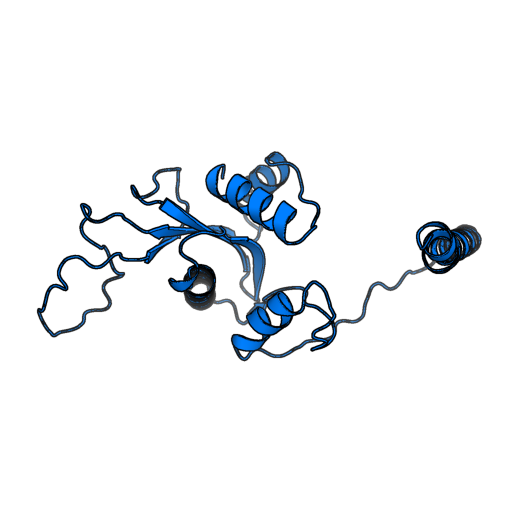25 1.00 90.25 193 SER A N 1
ATOM 1520 C CA . SER A 1 193 ? 23.050 -0.070 -12.236 1.00 90.25 193 SER A CA 1
ATOM 1521 C C . SER A 1 193 ? 24.123 -1.116 -11.939 1.00 90.25 193 SER A C 1
ATOM 1523 O O . SER A 1 193 ? 24.107 -1.724 -10.865 1.00 90.25 193 SER A O 1
ATOM 1525 N N . PHE A 1 194 ? 25.077 -1.312 -12.852 1.00 89.94 194 PHE A N 1
ATOM 1526 C CA . PHE A 1 194 ? 26.212 -2.211 -12.653 1.00 89.94 194 PHE A CA 1
ATOM 1527 C C . PHE A 1 194 ? 27.090 -1.765 -11.476 1.00 89.94 194 PHE A C 1
ATOM 1529 O O . PHE A 1 194 ? 27.396 -2.576 -10.595 1.00 89.94 194 PHE A O 1
ATOM 1536 N N . TYR A 1 195 ? 27.419 -0.473 -11.406 1.00 90.62 195 TYR A N 1
ATOM 1537 C CA . TYR A 1 195 ? 28.188 0.106 -10.307 1.00 90.62 195 TYR A CA 1
ATOM 1538 C C . TYR A 1 195 ? 27.515 -0.145 -8.949 1.00 90.62 195 TYR A C 1
ATOM 1540 O O . TYR A 1 195 ? 28.143 -0.681 -8.036 1.00 90.62 195 TYR A O 1
ATOM 1548 N N . HIS A 1 196 ? 26.218 0.146 -8.813 1.00 85.69 196 HIS A N 1
ATOM 1549 C CA . HIS A 1 196 ? 25.509 -0.045 -7.544 1.00 85.69 196 HIS A CA 1
ATOM 1550 C C . HIS A 1 196 ? 25.311 -1.518 -7.165 1.00 85.69 196 HIS A C 1
ATOM 1552 O O . HIS A 1 196 ? 25.432 -1.870 -5.989 1.00 85.69 196 HIS A O 1
ATOM 1558 N N . LYS A 1 197 ? 25.003 -2.393 -8.131 1.00 83.81 197 LYS A N 1
ATOM 1559 C CA . LYS A 1 197 ? 24.722 -3.810 -7.848 1.00 83.81 197 LYS A CA 1
ATOM 1560 C C . LYS A 1 197 ? 25.985 -4.624 -7.589 1.00 83.81 197 LYS A C 1
ATOM 1562 O O . LYS A 1 197 ? 25.939 -5.510 -6.738 1.00 83.81 197 LYS A O 1
ATOM 1567 N N . LYS A 1 198 ? 27.079 -4.356 -8.311 1.00 82.19 198 LYS A N 1
ATOM 1568 C CA . LYS A 1 198 ? 28.319 -5.140 -8.216 1.00 82.19 198 LYS A CA 1
ATOM 1569 C C . LYS A 1 198 ? 29.413 -4.409 -7.452 1.00 82.19 198 LYS A C 1
ATOM 1571 O O . LYS A 1 198 ? 29.870 -4.925 -6.442 1.00 82.19 198 LYS A O 1
ATOM 1576 N N . ILE A 1 199 ? 29.795 -3.208 -7.881 1.00 83.00 199 ILE A N 1
ATOM 1577 C CA . ILE A 1 199 ? 30.973 -2.513 -7.338 1.00 83.00 199 ILE A CA 1
ATOM 1578 C C . ILE A 1 199 ? 30.709 -2.004 -5.917 1.00 83.00 199 ILE A C 1
ATOM 1580 O O . ILE A 1 199 ? 31.434 -2.358 -4.992 1.00 83.00 199 ILE A O 1
ATOM 1584 N N . LYS A 1 200 ? 29.631 -1.244 -5.692 1.00 77.56 200 LYS A N 1
ATOM 1585 C CA . LYS A 1 200 ? 29.327 -0.681 -4.367 1.00 77.56 200 LYS A CA 1
ATOM 1586 C C . LYS A 1 200 ? 29.128 -1.771 -3.306 1.00 77.56 200 LYS A C 1
ATOM 1588 O O . LYS A 1 200 ? 29.606 -1.624 -2.187 1.00 77.56 200 LYS A O 1
ATOM 1593 N N . LYS A 1 201 ? 28.487 -2.894 -3.655 1.00 69.31 201 LYS A N 1
ATOM 1594 C CA . LYS A 1 201 ? 28.324 -4.035 -2.733 1.00 69.31 201 LYS A CA 1
ATOM 1595 C C . LYS A 1 201 ? 29.645 -4.713 -2.359 1.00 69.31 201 LYS A C 1
ATOM 1597 O O . LYS A 1 201 ? 29.712 -5.279 -1.275 1.00 69.31 201 LYS A O 1
ATOM 1602 N N . ILE A 1 202 ? 30.669 -4.657 -3.216 1.00 76.25 202 ILE A N 1
ATOM 1603 C CA . ILE A 1 202 ? 32.017 -5.159 -2.898 1.00 76.25 202 ILE A CA 1
ATOM 1604 C C . ILE A 1 202 ? 32.689 -4.251 -1.861 1.00 76.25 202 ILE A C 1
ATOM 1606 O O . ILE A 1 202 ? 33.270 -4.752 -0.906 1.00 76.25 202 ILE A O 1
ATOM 1610 N N . PHE A 1 203 ? 32.554 -2.929 -2.000 1.00 68.00 203 PHE A N 1
ATOM 1611 C CA . PHE A 1 203 ? 33.165 -1.965 -1.076 1.00 68.00 203 PHE A CA 1
ATOM 1612 C C . PHE A 1 203 ? 32.431 -1.819 0.266 1.00 68.00 203 PHE A C 1
ATOM 1614 O O . PHE A 1 203 ? 33.061 -1.467 1.253 1.00 68.00 203 PHE A O 1
ATOM 1621 N N . VAL A 1 204 ? 31.126 -2.111 0.324 1.00 62.50 204 VAL A N 1
ATOM 1622 C CA . VAL A 1 204 ? 30.310 -2.032 1.558 1.00 62.50 204 VAL A CA 1
ATOM 1623 C C . VAL A 1 204 ? 30.319 -3.348 2.363 1.00 62.50 204 VAL A C 1
ATOM 1625 O O . VAL A 1 204 ? 29.832 -3.388 3.484 1.00 62.50 204 VAL A O 1
ATOM 1628 N N . ARG A 1 205 ? 30.880 -4.442 1.824 1.00 53.12 205 ARG A N 1
ATOM 1629 C CA . ARG A 1 205 ? 31.011 -5.747 2.512 1.00 53.12 205 ARG A CA 1
ATOM 1630 C C . ARG A 1 205 ? 32.322 -5.918 3.306 1.00 53.12 205 ARG A C 1
ATOM 1632 O O . ARG A 1 205 ? 32.676 -7.053 3.620 1.00 53.12 205 ARG A O 1
ATOM 1639 N N . ARG A 1 206 ? 33.035 -4.832 3.611 1.00 43.00 206 ARG A N 1
ATOM 1640 C CA . ARG A 1 206 ? 34.179 -4.821 4.536 1.00 43.00 206 ARG A CA 1
ATOM 1641 C C . ARG A 1 206 ? 33.795 -4.178 5.855 1.00 43.00 206 ARG A C 1
ATOM 1643 O O . ARG A 1 206 ? 33.065 -3.167 5.796 1.00 43.00 206 ARG A O 1
#

Foldseek 3Di:
DVLQVVLVVQVCVVLVHDDDDPVVVVVVQVVLVPDPPHWHKWKKWKFWDQFDDDDPDPDPDDPPPDDDPGDRDIDIDTPDPPDDPPGHTAKMWMWTADLAEIEGDDIGGDPPPCVVVRVVVNVVVVVVVNVVSNHPYYHPDDDDPDCDPPDSRNVVVCVVCVVVDDDDDDDDDDDDDPDPVVVVVVVVVVVVVCCVPPVVVVVVVD

Secondary structure (DSSP, 8-state):
-HHHHHHHHHHHHHHT-----HHHHHHHHHHHHH-TTS-EEEEEEEEE--SSS---------SS--PPTT---EEEEE--TT---SSEEEEEEEEEE-SSEEEEEEEEE-SSSGGG-HHHHHHHHHHHHHHHHT-SEEE-----SS--TTSTTHHHHHHHHTTT--------------STTHHHHHHHHHHHHHIIIIIHHHHTT-

Sequence (206 aa):
MDIFYDLYKTTASRDGIEIHLKSYYKDLLSLSASESNAPDVRLYIASVDDGEGNCVADRESREDGRSPGGCNCVDARLGENGKYGAGEPLAAIIVLFCKREAVYLYGASGNKKRNFMPSYLLQWRAINDAKKYGSAFYDLYGMPPSDDERHPMHGLYRFKTGFGGKIIHRPGSMDVPLSFLYFPYVFLEALRSFYHKKIKKIFVRR

pLDDT: mean 82.09, std 19.57, range [31.02, 97.38]

Radius of gyration: 21.43 Å; Cα contacts (8 Å, |Δi|>4): 244; chains: 1; bounding box: 65×34×60 Å

Nearest PDB structures (foldseek):
  6snr-assembly1_A  TM=8.894E-01  e=1.061E-04  Staphylococcus aureus
  1lrz-assembly1_A  TM=9.075E-01  e=2.908E-04  Staphylococcus aureus
  4qvt-assembly2_D  TM=7.954E-01  e=6.550E-02  Escherichia coli K-12
  4qvt-assembly5_H  TM=7.919E-01  e=6.976E-02  Escherichia coli K-12
  2pdo-assembly1_A  TM=7.008E-01  e=3.076E-02  Shigella flexneri 2a str. 2457T

InterPro domains:
  IPR003447 FemABX peptidyl transferase [PF02388] (83-182)
  IPR003447 FemABX peptidyl transferase [PS51191] (1-189)
  IPR016181 Acyl-CoA N-acyltransferase [SSF55729] (1-175)
  IPR050644 Peptidoglycan Glycine Bridge Synthesis [PTHR36174] (2-182)

Organism: NCBI:txid138851

Solvent-accessible surface area (backbone atoms only — not comparable to full-atom values): 12578 Å² total; per-residue (Å²): 108,69,67,47,51,56,26,33,51,52,33,22,70,71,72,72,49,89,76,80,60,73,63,58,61,50,51,54,45,49,49,26,73,73,38,94,87,46,49,50,56,46,49,37,39,22,26,36,40,85,78,83,70,86,76,77,65,84,80,73,84,70,88,68,93,69,82,79,76,91,64,75,46,76,44,73,42,72,71,58,87,86,70,70,74,96,34,58,74,38,20,25,38,36,36,37,39,38,66,62,39,18,36,46,75,47,77,20,40,49,90,58,76,59,91,71,42,42,64,58,54,46,50,53,50,52,52,53,48,29,54,74,68,51,22,78,40,78,42,75,59,92,68,66,96,62,97,44,84,86,42,94,55,32,68,58,34,54,57,60,58,70,74,71,68,82,90,80,88,69,87,73,95,81,88,79,81,88,50,81,69,47,58,62,50,52,51,51,50,51,50,53,49,47,41,58,68,53,53,49,52,61,70,68,72,110